Protein AF-A0A2H9RRS8-F1 (afdb_monomer)

Structure (mmCIF, N/CA/C/O backbone):
data_AF-A0A2H9RRS8-F1
#
_entry.id   AF-A0A2H9RRS8-F1
#
loop_
_atom_site.group_PDB
_atom_site.id
_atom_site.type_symbol
_atom_site.label_atom_id
_atom_site.label_alt_id
_atom_site.label_comp_id
_atom_site.label_asym_id
_atom_site.label_entity_id
_atom_site.label_seq_id
_atom_site.pdbx_PDB_ins_code
_atom_site.Cartn_x
_atom_site.Cartn_y
_atom_site.Cartn_z
_atom_site.occupancy
_atom_site.B_iso_or_equiv
_atom_site.auth_seq_id
_atom_site.auth_comp_id
_atom_site.auth_asym_id
_atom_site.auth_atom_id
_atom_site.pdbx_PDB_model_num
ATOM 1 N N . GLN A 1 1 ? 9.940 -10.796 1.043 1.00 51.22 1 GLN A N 1
ATOM 2 C CA . GLN A 1 1 ? 10.775 -11.613 0.126 1.00 51.22 1 GLN A CA 1
ATOM 3 C C . GLN A 1 1 ? 11.287 -10.850 -1.118 1.00 51.22 1 GLN A C 1
ATOM 5 O O . GLN A 1 1 ? 12.150 -11.371 -1.809 1.00 51.22 1 GLN A O 1
ATOM 10 N N . TYR A 1 2 ? 10.847 -9.608 -1.396 1.00 56.62 2 TYR A N 1
ATOM 11 C CA . TYR A 1 2 ? 11.243 -8.848 -2.603 1.00 56.62 2 TYR A CA 1
ATOM 12 C C . TYR A 1 2 ? 12.517 -7.985 -2.477 1.00 56.62 2 TYR A C 1
ATOM 14 O O . TYR A 1 2 ? 13.046 -7.525 -3.486 1.00 56.62 2 TYR A O 1
ATOM 22 N N . PHE A 1 3 ? 13.055 -7.797 -1.267 1.00 63.44 3 PHE A N 1
ATOM 23 C CA . PHE A 1 3 ? 14.194 -6.900 -1.008 1.00 63.44 3 PHE A CA 1
ATOM 24 C C . PHE A 1 3 ? 15.500 -7.296 -1.723 1.00 63.44 3 PHE A C 1
ATOM 26 O O . PHE A 1 3 ? 16.362 -6.449 -1.937 1.00 63.44 3 PHE A O 1
ATOM 33 N N . HIS A 1 4 ? 15.640 -8.552 -2.159 1.00 78.12 4 HIS A N 1
ATOM 34 C CA . HIS A 1 4 ? 16.841 -9.036 -2.851 1.00 78.12 4 HIS A CA 1
ATOM 35 C C . HIS A 1 4 ? 17.026 -8.463 -4.265 1.00 78.12 4 HIS A C 1
ATOM 37 O O . HIS A 1 4 ? 18.133 -8.505 -4.793 1.00 78.12 4 HIS A O 1
ATOM 43 N N . TRP A 1 5 ? 15.971 -7.916 -4.879 1.00 80.25 5 TRP A N 1
ATOM 44 C CA . TRP A 1 5 ? 16.049 -7.324 -6.220 1.00 80.25 5 TRP A CA 1
ATOM 45 C C . TRP A 1 5 ? 16.488 -5.860 -6.212 1.00 80.25 5 TRP A C 1
ATOM 47 O O . TRP A 1 5 ? 16.959 -5.368 -7.235 1.00 80.25 5 TRP A O 1
ATOM 57 N N . ILE A 1 6 ? 16.398 -5.175 -5.066 1.00 85.75 6 ILE A N 1
ATOM 58 C CA . ILE A 1 6 ? 16.747 -3.751 -4.946 1.00 85.75 6 ILE A CA 1
ATOM 59 C C . ILE A 1 6 ? 18.188 -3.478 -5.419 1.00 85.75 6 ILE A C 1
ATOM 61 O O . ILE A 1 6 ? 18.370 -2.569 -6.227 1.00 85.75 6 ILE A O 1
ATOM 65 N N . PRO A 1 7 ? 19.208 -4.277 -5.039 1.00 88.75 7 PRO A N 1
ATOM 66 C CA . PRO A 1 7 ? 20.575 -4.065 -5.522 1.00 88.75 7 PRO A CA 1
ATOM 67 C C . PRO A 1 7 ? 20.779 -4.441 -6.998 1.00 88.75 7 PRO A C 1
ATOM 69 O O . PRO A 1 7 ? 21.729 -3.982 -7.628 1.00 88.75 7 PRO A O 1
ATOM 72 N N . VAL A 1 8 ? 19.909 -5.285 -7.560 1.00 90.56 8 VAL A N 1
ATOM 73 C CA . VAL A 1 8 ? 20.033 -5.795 -8.934 1.00 90.56 8 VAL A CA 1
ATOM 74 C C . VAL A 1 8 ? 19.541 -4.767 -9.953 1.00 90.56 8 VAL A C 1
ATOM 76 O O . VAL A 1 8 ? 20.103 -4.674 -11.044 1.00 90.56 8 VAL A O 1
ATOM 79 N N . ILE A 1 9 ? 18.532 -3.962 -9.600 1.00 88.75 9 ILE A N 1
ATOM 80 C CA . ILE A 1 9 ? 17.933 -2.962 -10.498 1.00 88.75 9 ILE A CA 1
ATOM 81 C C . ILE A 1 9 ? 18.990 -1.992 -11.068 1.00 88.75 9 ILE A C 1
ATOM 83 O O . ILE A 1 9 ? 19.052 -1.872 -12.293 1.00 88.75 9 ILE A O 1
ATOM 87 N N . PRO A 1 10 ? 19.877 -1.361 -10.266 1.00 90.69 10 PRO A N 1
ATOM 88 C CA . PRO A 1 10 ? 20.925 -0.490 -10.802 1.00 90.69 10 PRO A CA 1
ATOM 89 C C . PRO A 1 10 ? 21.852 -1.190 -11.804 1.00 90.69 10 PRO A C 1
ATOM 91 O O . PRO A 1 10 ? 22.161 -0.631 -12.856 1.00 90.69 10 PRO A O 1
ATOM 94 N N . ILE A 1 11 ? 22.259 -2.430 -11.513 1.00 93.56 11 ILE A N 1
ATOM 95 C CA . ILE A 1 11 ? 23.156 -3.212 -12.377 1.00 93.56 11 ILE A CA 1
ATOM 96 C C . ILE A 1 11 ? 22.464 -3.527 -13.710 1.00 93.56 11 ILE A C 1
ATOM 98 O O . ILE A 1 11 ? 23.058 -3.357 -14.775 1.00 93.56 11 ILE A O 1
ATOM 102 N N . MET A 1 12 ? 21.190 -3.920 -13.661 1.00 92.06 12 MET A N 1
ATOM 103 C CA . MET A 1 12 ? 20.377 -4.178 -14.851 1.00 92.06 12 MET A CA 1
ATOM 104 C C . MET A 1 12 ? 20.194 -2.917 -15.704 1.00 92.06 12 MET A C 1
ATOM 106 O O . MET A 1 12 ? 20.295 -2.999 -16.926 1.00 92.06 12 MET A O 1
ATOM 110 N N . CYS A 1 13 ? 20.001 -1.745 -15.090 1.00 90.69 13 CYS A N 1
ATOM 111 C CA . CYS A 1 13 ? 19.915 -0.470 -15.810 1.00 90.69 13 CYS A CA 1
ATOM 112 C C . CYS A 1 13 ? 21.222 -0.124 -16.544 1.00 90.69 13 CYS A C 1
ATOM 114 O O . CYS A 1 13 ? 21.189 0.307 -17.702 1.00 90.69 13 CYS A O 1
ATOM 116 N N . VAL A 1 14 ? 22.380 -0.348 -15.909 1.00 93.19 14 VAL A N 1
ATOM 117 C CA . VAL A 1 14 ? 23.696 -0.141 -16.540 1.00 93.19 14 VAL A CA 1
ATOM 118 C C . VAL A 1 14 ? 23.892 -1.113 -17.704 1.00 93.19 14 VAL A C 1
ATOM 120 O O . VAL A 1 14 ? 24.250 -0.689 -18.804 1.00 93.19 14 VAL A O 1
ATOM 123 N N . ALA A 1 15 ? 23.594 -2.398 -17.502 1.00 94.62 15 ALA A N 1
ATOM 124 C CA . ALA A 1 15 ? 23.697 -3.413 -18.547 1.00 94.62 15 ALA A CA 1
ATOM 125 C C . ALA A 1 15 ? 22.777 -3.107 -19.743 1.00 94.62 15 ALA A C 1
ATOM 127 O O . ALA A 1 15 ? 23.218 -3.171 -20.891 1.00 94.62 15 ALA A O 1
ATOM 128 N N . ALA A 1 16 ? 21.529 -2.703 -19.488 1.00 91.88 16 ALA A N 1
ATOM 129 C CA . ALA A 1 16 ? 20.584 -2.292 -20.524 1.00 91.88 16 ALA A CA 1
ATOM 130 C C . ALA A 1 16 ? 21.083 -1.067 -21.308 1.00 91.88 16 ALA A C 1
ATOM 132 O O . ALA A 1 16 ? 20.953 -1.023 -22.531 1.00 91.88 16 ALA A O 1
ATOM 133 N N . SER A 1 17 ? 21.712 -0.105 -20.627 1.00 90.81 17 SER A N 1
ATOM 134 C CA . SER A 1 17 ? 22.301 1.082 -21.261 1.00 90.81 17 SER A CA 1
ATOM 135 C C . SER A 1 17 ? 23.471 0.718 -22.179 1.00 90.81 17 SER A C 1
ATOM 137 O O . SER A 1 17 ? 23.527 1.178 -23.318 1.00 90.81 17 SER A O 1
ATOM 139 N N . ILE A 1 18 ? 24.378 -0.157 -21.726 1.00 92.81 18 ILE A N 1
ATOM 140 C CA . ILE A 1 18 ? 25.481 -0.675 -22.555 1.00 92.81 18 ILE A CA 1
ATOM 141 C C . ILE A 1 18 ? 24.917 -1.405 -23.775 1.00 92.81 18 ILE A C 1
ATOM 143 O O . ILE A 1 18 ? 25.338 -1.154 -24.904 1.00 92.81 18 ILE A O 1
ATOM 147 N N . TRP A 1 19 ? 23.917 -2.262 -23.567 1.00 90.88 19 TRP A N 1
ATOM 148 C CA . TRP A 1 19 ? 23.288 -3.023 -24.640 1.00 90.88 19 TRP A CA 1
ATOM 149 C C . TRP A 1 19 ? 22.652 -2.108 -25.693 1.00 90.88 19 TRP A C 1
ATOM 151 O O . TRP A 1 19 ? 22.907 -2.278 -26.886 1.00 90.88 19 TRP A O 1
ATOM 161 N N . LEU A 1 20 ? 21.921 -1.075 -25.263 1.00 89.12 20 LEU A N 1
ATOM 162 C CA . LEU A 1 20 ? 21.348 -0.063 -26.154 1.00 89.12 20 LEU A CA 1
ATOM 163 C C . LEU A 1 20 ? 22.412 0.639 -27.009 1.00 89.12 20 LEU A C 1
ATOM 165 O O . LEU A 1 20 ? 22.159 0.899 -28.183 1.00 89.12 20 LEU A O 1
ATOM 169 N N . LEU A 1 21 ? 23.600 0.903 -26.461 1.00 87.12 21 LEU A N 1
ATOM 170 C CA . LEU A 1 21 ? 24.705 1.552 -27.178 1.00 87.12 21 LEU A CA 1
ATOM 171 C C . LEU A 1 21 ? 25.496 0.595 -28.090 1.00 87.12 21 LEU A C 1
ATOM 173 O O . LEU A 1 21 ? 26.120 1.033 -29.062 1.00 87.12 21 LEU A O 1
ATOM 177 N N . GLU A 1 22 ? 25.505 -0.705 -27.791 1.00 87.50 22 GLU A N 1
ATOM 178 C CA . GLU A 1 22 ? 26.306 -1.696 -28.518 1.00 87.50 22 GLU A CA 1
ATOM 179 C C . GLU A 1 22 ? 25.559 -2.430 -29.637 1.00 87.50 22 GLU A C 1
ATOM 181 O O . GLU A 1 22 ? 26.163 -2.699 -30.681 1.00 87.50 22 GLU A O 1
ATOM 186 N N . ILE A 1 23 ? 24.264 -2.729 -29.480 1.00 85.44 23 ILE A N 1
ATOM 187 C CA . ILE A 1 23 ? 23.446 -3.382 -30.524 1.00 85.44 23 ILE A CA 1
ATOM 188 C C . ILE A 1 23 ? 23.542 -2.688 -31.892 1.00 85.44 23 ILE A C 1
ATOM 190 O O . ILE A 1 23 ? 23.739 -3.389 -32.891 1.00 85.44 23 ILE A O 1
ATOM 194 N N . PRO A 1 24 ? 23.436 -1.346 -31.993 1.00 83.00 24 PRO A N 1
ATOM 195 C CA . PRO A 1 24 ? 23.427 -0.662 -33.283 1.00 83.00 24 PRO A CA 1
ATOM 196 C C . PRO A 1 24 ? 24.708 -0.897 -34.081 1.00 83.00 24 PRO A C 1
ATOM 198 O O . PRO A 1 24 ? 24.684 -0.913 -35.306 1.00 83.00 24 PRO A O 1
ATOM 201 N N . LYS A 1 25 ? 25.833 -1.136 -33.393 1.00 81.94 25 LYS A N 1
ATOM 202 C CA . LYS A 1 25 ? 27.129 -1.414 -34.025 1.00 81.94 25 LYS A CA 1
ATOM 203 C C . LYS A 1 25 ? 27.145 -2.785 -34.708 1.00 81.94 25 LYS A C 1
ATOM 205 O O . LYS A 1 25 ? 27.819 -2.947 -35.723 1.00 81.94 25 LYS A O 1
ATOM 210 N N . LYS A 1 26 ? 26.387 -3.752 -34.178 1.00 82.88 26 LYS A N 1
ATOM 211 C CA . LYS A 1 26 ? 26.351 -5.149 -34.645 1.00 82.88 26 LYS A CA 1
ATOM 212 C C . LYS A 1 26 ? 25.288 -5.412 -35.719 1.00 82.88 26 LYS A C 1
ATOM 214 O O . LYS A 1 26 ? 25.396 -6.400 -36.439 1.00 82.88 26 LYS A O 1
ATOM 219 N N . VAL A 1 27 ? 24.285 -4.543 -35.862 1.00 83.44 27 VAL A N 1
ATOM 220 C CA . VAL A 1 27 ? 23.155 -4.739 -36.786 1.00 83.44 27 VAL A CA 1
ATOM 221 C C . VAL A 1 27 ? 23.150 -3.652 -37.861 1.00 83.44 27 VAL A C 1
ATOM 223 O O . VAL A 1 27 ? 22.828 -2.505 -37.570 1.00 83.44 27 VAL A O 1
ATOM 226 N N . LYS A 1 28 ? 23.441 -4.014 -39.123 1.00 77.88 28 LYS A N 1
ATOM 227 C CA . LYS A 1 28 ? 23.547 -3.073 -40.266 1.00 77.88 28 LYS A CA 1
ATOM 228 C C . LYS A 1 28 ? 22.363 -2.102 -40.397 1.00 77.88 28 LYS A C 1
ATOM 230 O O . LYS A 1 28 ? 22.572 -0.935 -40.696 1.00 77.88 28 LYS A O 1
ATOM 235 N N . TYR A 1 29 ? 21.137 -2.560 -40.139 1.00 73.00 29 TYR A N 1
ATOM 236 C CA . TYR A 1 29 ? 19.929 -1.724 -40.203 1.00 73.00 29 TYR A CA 1
ATOM 237 C C . TYR A 1 29 ? 19.873 -0.641 -39.106 1.00 73.00 29 TYR A C 1
ATOM 239 O O . TYR A 1 29 ? 19.348 0.446 -39.325 1.00 73.00 29 TYR A O 1
ATOM 247 N N . LEU A 1 30 ? 20.456 -0.911 -37.936 1.00 76.00 30 LEU A N 1
ATOM 248 C CA . LEU A 1 30 ? 20.466 -0.005 -36.783 1.00 76.00 30 LEU A CA 1
ATOM 249 C C . LEU A 1 30 ? 21.696 0.917 -36.756 1.00 76.00 30 LEU A C 1
ATOM 251 O O . LEU A 1 30 ? 21.774 1.794 -35.903 1.00 76.00 30 LEU A O 1
ATOM 255 N N . GLN A 1 31 ? 22.631 0.773 -37.704 1.00 77.62 31 GLN A N 1
ATOM 256 C CA . GLN A 1 31 ? 23.825 1.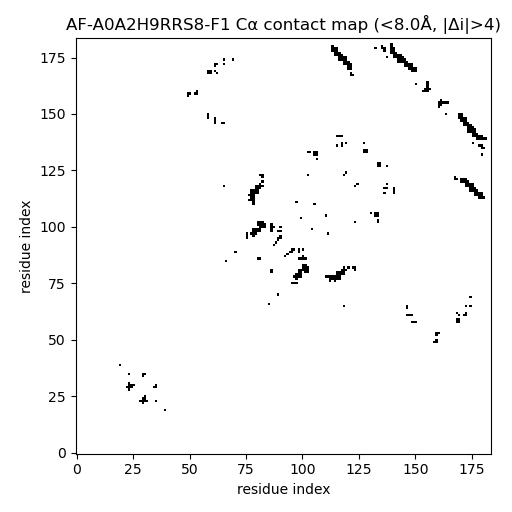626 -37.805 1.00 77.62 31 GLN A CA 1
ATOM 257 C C . GLN A 1 31 ? 23.502 3.078 -38.197 1.00 77.62 31 GLN A C 1
ATOM 259 O O . GLN A 1 31 ? 24.336 3.968 -38.011 1.00 77.62 31 GLN A O 1
ATOM 264 N N . SER A 1 32 ? 22.301 3.345 -38.725 1.00 86.50 32 SER A N 1
ATOM 265 C CA . SER A 1 32 ? 21.854 4.712 -38.995 1.00 86.50 32 SER A CA 1
ATOM 266 C C . SER A 1 32 ? 21.687 5.492 -37.689 1.00 86.50 32 SER A C 1
ATOM 268 O O . SER A 1 32 ? 20.863 5.145 -36.841 1.00 86.50 32 SER A O 1
ATOM 270 N N . LYS A 1 33 ? 22.431 6.600 -37.551 1.00 83.00 33 LYS A N 1
ATOM 271 C CA . LYS A 1 33 ? 22.385 7.472 -36.364 1.00 83.00 33 LYS A CA 1
ATOM 272 C C . LYS A 1 33 ? 20.971 7.974 -36.062 1.00 83.00 33 LYS A C 1
ATOM 274 O O . LYS A 1 33 ? 20.579 8.017 -34.902 1.00 83.00 33 LYS A O 1
ATOM 279 N N . ALA A 1 34 ? 20.195 8.305 -37.096 1.00 87.19 34 ALA A N 1
ATOM 280 C CA . ALA A 1 34 ? 18.824 8.788 -36.938 1.00 87.19 34 ALA A CA 1
ATOM 281 C C . ALA A 1 34 ? 17.897 7.716 -36.343 1.00 87.19 34 ALA A C 1
ATOM 283 O O . ALA A 1 34 ? 17.128 8.006 -35.431 1.00 87.19 34 ALA A O 1
ATOM 284 N N . ILE A 1 35 ? 18.016 6.466 -36.810 1.00 85.94 35 ILE A N 1
ATOM 285 C CA . ILE A 1 35 ? 17.228 5.337 -36.294 1.00 85.94 35 ILE A CA 1
ATOM 286 C C . ILE A 1 35 ? 17.608 5.060 -34.838 1.00 85.94 35 ILE A C 1
ATOM 288 O O . ILE A 1 35 ? 16.733 4.906 -33.989 1.00 85.94 35 ILE A O 1
ATOM 292 N N . HIS A 1 36 ? 18.907 5.049 -34.531 1.00 85.44 36 HIS A N 1
ATOM 293 C CA . HIS A 1 36 ? 19.386 4.797 -33.177 1.00 85.44 36 HIS A CA 1
ATOM 294 C C . HIS A 1 36 ? 18.910 5.859 -32.170 1.00 85.44 36 HIS A C 1
ATOM 296 O O . HIS A 1 36 ? 18.373 5.503 -31.120 1.00 85.44 36 HIS A O 1
ATOM 302 N N . TYR A 1 37 ? 19.029 7.150 -32.503 1.00 87.62 37 TYR A N 1
ATOM 303 C CA . TYR A 1 37 ? 18.500 8.222 -31.653 1.00 87.62 37 TYR A CA 1
ATOM 304 C C . TYR A 1 37 ? 16.975 8.173 -31.531 1.00 87.62 37 TYR A C 1
ATOM 306 O O . TYR A 1 37 ? 16.451 8.422 -30.447 1.00 87.62 37 TYR A O 1
ATOM 314 N N . GLY A 1 38 ? 16.267 7.790 -32.599 1.00 91.19 38 GLY A N 1
ATOM 315 C CA . GLY A 1 38 ? 14.820 7.581 -32.563 1.00 91.19 38 GLY A CA 1
ATOM 316 C C . GLY A 1 38 ? 14.402 6.500 -31.563 1.00 91.19 38 GLY A C 1
ATOM 317 O O . GLY A 1 38 ? 13.483 6.719 -30.777 1.00 91.19 38 GLY A O 1
ATOM 318 N N . ILE A 1 39 ? 15.112 5.366 -31.531 1.00 89.44 39 ILE A N 1
ATOM 319 C CA . ILE A 1 39 ? 14.851 4.276 -30.575 1.00 89.44 39 ILE A CA 1
ATOM 320 C C . ILE A 1 39 ? 15.081 4.745 -29.135 1.00 89.44 39 ILE A C 1
ATOM 322 O O . ILE A 1 39 ? 14.222 4.528 -28.282 1.00 89.44 39 ILE A O 1
ATOM 326 N N . ILE A 1 40 ? 16.206 5.416 -28.862 1.00 90.44 40 ILE A N 1
ATOM 327 C CA . ILE A 1 40 ? 16.500 5.943 -27.518 1.00 90.44 40 ILE A CA 1
ATOM 328 C C . ILE A 1 40 ? 15.416 6.937 -27.086 1.00 90.44 40 ILE A C 1
ATOM 330 O O . ILE A 1 40 ? 14.894 6.832 -25.978 1.00 90.44 40 ILE A O 1
ATOM 334 N N . GLY A 1 41 ? 15.047 7.873 -27.966 1.00 94.00 41 GLY A N 1
ATOM 335 C CA . GLY A 1 41 ? 14.004 8.857 -27.688 1.00 94.00 41 GLY A CA 1
ATOM 336 C C . GLY A 1 41 ? 12.655 8.207 -27.387 1.00 94.00 41 GLY A C 1
ATOM 337 O O . GLY A 1 41 ? 12.008 8.572 -26.409 1.00 94.00 41 GLY A O 1
ATOM 338 N N . MET A 1 42 ? 12.259 7.199 -28.168 1.00 94.00 42 MET A N 1
ATOM 339 C CA . MET A 1 42 ? 11.015 6.457 -27.948 1.00 94.00 42 MET A CA 1
ATOM 340 C C . MET A 1 42 ? 11.003 5.755 -26.587 1.00 94.00 42 MET A C 1
ATOM 342 O O . MET A 1 42 ? 10.012 5.859 -25.868 1.00 94.00 42 MET A O 1
ATOM 346 N N . ILE A 1 43 ? 12.098 5.084 -26.213 1.00 93.19 43 ILE A N 1
ATOM 347 C CA . ILE A 1 43 ? 12.217 4.405 -24.914 1.00 93.19 43 ILE A CA 1
ATOM 348 C C . ILE A 1 43 ? 12.118 5.414 -23.767 1.00 93.19 43 ILE A C 1
ATOM 350 O O . ILE A 1 43 ? 11.400 5.164 -22.800 1.00 93.19 43 ILE A O 1
ATOM 354 N N . LEU A 1 44 ? 12.802 6.557 -23.878 1.00 93.19 44 LEU A N 1
ATOM 355 C CA . LEU A 1 44 ? 12.775 7.600 -22.853 1.00 93.19 44 LEU A CA 1
ATOM 356 C C . LEU A 1 44 ? 11.382 8.205 -22.692 1.00 93.19 44 LEU A C 1
ATOM 358 O O . LEU A 1 44 ? 10.890 8.280 -21.571 1.00 93.19 44 LEU A O 1
ATOM 362 N N . VAL A 1 45 ? 10.735 8.599 -23.791 1.00 95.88 45 VAL A N 1
ATOM 363 C CA . VAL A 1 45 ? 9.384 9.179 -23.751 1.00 95.88 45 VAL A CA 1
ATOM 364 C C . VAL A 1 45 ? 8.392 8.165 -23.193 1.00 95.88 45 VAL A C 1
ATOM 366 O O . VAL A 1 45 ? 7.663 8.480 -22.259 1.00 95.88 45 VAL A O 1
ATOM 369 N N . PHE A 1 46 ? 8.407 6.930 -23.697 1.00 94.62 46 PHE A N 1
ATOM 370 C CA . PHE A 1 46 ? 7.512 5.877 -23.227 1.00 94.62 46 PHE A CA 1
ATOM 371 C C . PHE A 1 46 ? 7.718 5.562 -21.741 1.00 94.62 46 PHE A C 1
ATOM 373 O O . PHE A 1 46 ? 6.750 5.539 -20.979 1.00 94.62 46 PHE A O 1
ATOM 380 N N . GLY A 1 47 ? 8.966 5.357 -21.310 1.00 91.88 47 GLY A N 1
ATOM 381 C CA . GLY A 1 47 ? 9.285 5.061 -19.915 1.00 91.88 47 GLY A CA 1
ATOM 382 C C . GLY A 1 47 ? 8.926 6.217 -18.984 1.00 91.88 47 GLY A C 1
ATOM 383 O O . GLY A 1 47 ? 8.324 5.995 -17.931 1.00 91.88 47 GLY A O 1
ATOM 384 N N 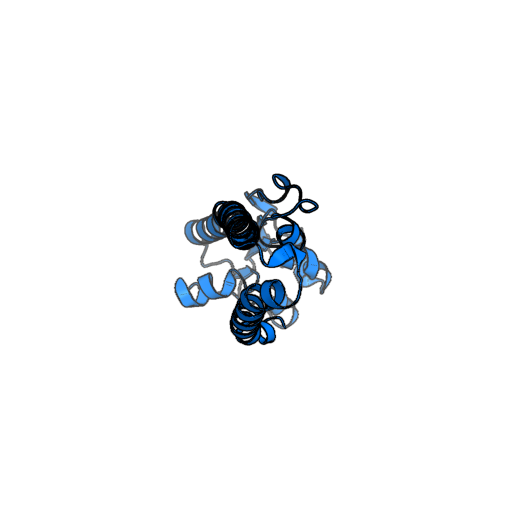. PHE A 1 48 ? 9.227 7.452 -19.392 1.00 94.38 48 PHE A N 1
ATOM 385 C CA . PHE A 1 48 ? 8.913 8.648 -18.619 1.00 94.38 48 PHE A CA 1
ATOM 386 C C . PHE A 1 48 ? 7.403 8.850 -18.486 1.00 94.38 48 PHE A C 1
ATOM 388 O O . PHE A 1 48 ? 6.909 8.933 -17.366 1.00 94.38 48 PHE A O 1
ATOM 395 N N . SER A 1 49 ? 6.654 8.839 -19.594 1.00 94.44 49 SER A N 1
ATOM 396 C CA . SER A 1 49 ? 5.191 8.971 -19.571 1.00 94.44 49 SER A CA 1
ATOM 397 C C . SER A 1 49 ? 4.536 7.901 -18.703 1.00 94.44 49 SER A C 1
ATOM 399 O O . SER A 1 49 ? 3.650 8.204 -17.911 1.00 94.44 49 SER A O 1
ATOM 401 N N . SER A 1 50 ? 5.009 6.660 -18.795 1.00 92.69 50 SER A N 1
ATOM 402 C CA . SER A 1 50 ? 4.482 5.542 -18.008 1.00 92.69 50 SER A CA 1
ATOM 403 C C . SER A 1 50 ? 4.766 5.696 -16.518 1.00 92.69 50 SER A C 1
ATOM 405 O O . SER A 1 50 ? 3.892 5.446 -15.692 1.00 92.69 50 SER A O 1
ATOM 407 N N . THR A 1 51 ? 5.969 6.157 -16.172 1.00 91.56 51 THR A N 1
ATOM 408 C CA . THR A 1 51 ? 6.354 6.434 -14.783 1.00 91.56 51 THR A CA 1
ATOM 409 C C . THR A 1 51 ? 5.533 7.581 -14.206 1.00 91.56 51 THR A C 1
ATOM 411 O O . THR A 1 51 ? 5.021 7.458 -13.098 1.00 91.56 51 THR A O 1
ATOM 414 N N . VAL A 1 52 ? 5.353 8.664 -14.970 1.00 92.81 52 VAL A N 1
ATOM 415 C CA . VAL A 1 52 ? 4.516 9.803 -14.571 1.00 92.81 52 VAL A CA 1
ATOM 416 C C . VAL A 1 52 ? 3.089 9.337 -14.298 1.00 92.81 52 VAL A C 1
ATOM 418 O O . VAL A 1 52 ? 2.585 9.604 -13.215 1.00 92.81 52 VAL A O 1
ATOM 421 N N . LEU A 1 53 ? 2.484 8.570 -15.213 1.00 89.94 53 LEU A N 1
ATOM 422 C CA . LEU A 1 53 ? 1.129 8.038 -15.036 1.00 89.94 53 LEU A CA 1
ATOM 423 C C . LEU A 1 53 ? 0.982 7.185 -13.770 1.00 89.94 53 LEU A C 1
ATOM 425 O O . LEU A 1 53 ? -0.053 7.258 -13.120 1.00 89.94 53 LEU A O 1
ATOM 429 N N . ILE A 1 54 ? 1.984 6.369 -13.424 1.00 87.88 54 ILE A N 1
ATOM 430 C CA . ILE A 1 54 ? 1.943 5.559 -12.198 1.00 87.88 54 ILE A CA 1
ATOM 431 C C . ILE A 1 54 ? 2.061 6.449 -10.955 1.00 87.88 54 ILE A C 1
ATOM 433 O O . ILE A 1 54 ? 1.278 6.284 -10.028 1.00 87.88 54 ILE A O 1
ATOM 437 N N . ILE A 1 55 ? 3.034 7.365 -10.917 1.00 86.62 55 ILE A N 1
ATOM 438 C CA . ILE A 1 55 ? 3.353 8.143 -9.707 1.00 86.62 55 ILE A CA 1
ATOM 439 C C . ILE A 1 55 ? 2.280 9.195 -9.401 1.00 86.62 55 ILE A C 1
ATOM 441 O O . ILE A 1 55 ? 2.058 9.508 -8.236 1.00 86.62 55 ILE A O 1
ATOM 445 N N . THR A 1 56 ? 1.594 9.739 -10.411 1.00 86.94 56 THR A N 1
ATOM 446 C CA . THR A 1 56 ? 0.513 10.715 -10.186 1.00 86.94 56 THR A CA 1
ATOM 447 C C . THR A 1 56 ? -0.767 10.092 -9.635 1.00 86.94 56 THR A C 1
ATOM 449 O O . THR A 1 56 ? -1.659 10.824 -9.217 1.00 86.94 56 THR A O 1
ATOM 452 N N . ASN A 1 57 ? -0.886 8.763 -9.648 1.00 81.19 57 ASN A N 1
ATOM 453 C CA . ASN A 1 57 ? -2.044 8.076 -9.097 1.00 81.19 57 ASN A CA 1
ATOM 454 C C . ASN A 1 57 ? -1.856 7.845 -7.597 1.00 81.19 57 ASN A C 1
ATOM 456 O O . ASN A 1 57 ? -1.050 7.011 -7.184 1.00 81.19 57 ASN A O 1
ATOM 460 N N . ASP A 1 58 ? -2.640 8.554 -6.787 1.00 78.25 58 ASP A N 1
ATOM 461 C CA . ASP A 1 58 ? -2.644 8.383 -5.335 1.00 78.25 58 ASP A CA 1
ATOM 462 C C . ASP A 1 58 ? -3.498 7.176 -4.930 1.00 78.25 58 ASP A C 1
ATOM 464 O O . ASP A 1 58 ? -4.673 7.296 -4.590 1.00 78.25 58 ASP A O 1
ATOM 468 N N . VAL A 1 59 ? -2.910 5.984 -5.005 1.00 77.88 59 VAL A N 1
ATOM 469 C CA . VAL A 1 59 ? -3.537 4.736 -4.536 1.00 77.88 59 VAL A CA 1
ATOM 470 C C . VAL A 1 59 ? -3.459 4.550 -3.017 1.00 77.88 59 VAL A C 1
ATOM 472 O O . VAL A 1 59 ? -4.012 3.580 -2.516 1.00 77.88 59 VAL A O 1
ATOM 475 N N . SER A 1 60 ? -2.762 5.439 -2.301 1.00 83.50 60 SER A N 1
ATOM 476 C CA . SER A 1 60 ? -2.578 5.376 -0.843 1.00 83.50 60 SER A CA 1
ATOM 477 C C . SER A 1 60 ? -3.472 6.358 -0.086 1.00 83.50 60 SER A C 1
ATOM 479 O O . SER A 1 60 ? -3.465 6.377 1.145 1.00 83.50 60 SER A O 1
ATOM 481 N N . HIS A 1 61 ? -4.245 7.173 -0.803 1.00 87.00 61 HIS A N 1
ATOM 482 C CA . HIS A 1 61 ? -5.118 8.195 -0.241 1.00 87.00 61 HIS A CA 1
ATOM 483 C C . HIS A 1 61 ? -6.028 7.660 0.876 1.00 87.00 61 HIS A C 1
ATOM 485 O O . HIS A 1 61 ? -6.008 8.153 2.001 1.00 87.00 61 HIS A O 1
ATOM 491 N N . ASN A 1 62 ? -6.758 6.589 0.571 1.00 89.25 62 ASN A N 1
ATOM 492 C CA . ASN A 1 62 ? -7.635 5.848 1.479 1.00 89.25 62 ASN A CA 1
ATOM 493 C C . ASN A 1 62 ? -6.918 5.389 2.762 1.00 89.25 62 ASN A C 1
ATOM 495 O O . ASN A 1 62 ? -7.496 5.472 3.842 1.00 89.25 62 ASN A O 1
ATOM 499 N N . GLN A 1 63 ? -5.663 4.936 2.672 1.00 90.94 63 GLN A N 1
ATOM 500 C CA . GLN A 1 63 ? -4.881 4.515 3.835 1.00 90.94 63 GLN A CA 1
ATOM 501 C C . GLN A 1 63 ? -4.595 5.698 4.761 1.00 90.94 63 GLN A C 1
ATOM 503 O O . GLN A 1 63 ? -4.745 5.584 5.978 1.00 90.94 63 GLN A O 1
ATOM 508 N N . PHE A 1 64 ? -4.201 6.844 4.196 1.00 91.44 64 PHE A N 1
ATOM 509 C CA . PHE A 1 64 ? -3.949 8.055 4.976 1.00 91.44 64 PHE A CA 1
ATOM 510 C C . PHE A 1 64 ? -5.233 8.617 5.583 1.00 91.44 64 PHE A C 1
ATOM 512 O O . PHE A 1 64 ? -5.220 9.039 6.740 1.00 91.44 64 PHE A O 1
ATOM 519 N N . GLU A 1 65 ? -6.346 8.591 4.849 1.00 93.44 65 GLU A N 1
ATOM 520 C CA . GLU A 1 65 ? -7.647 8.995 5.378 1.00 93.44 65 GLU A CA 1
ATOM 521 C C . GLU A 1 65 ? -8.085 8.094 6.537 1.00 93.44 65 GLU A C 1
ATOM 523 O O . GLU A 1 65 ? -8.386 8.611 7.617 1.00 93.44 65 GLU A O 1
ATOM 528 N N . ALA A 1 66 ? -8.025 6.771 6.354 1.00 94.50 66 ALA A N 1
ATOM 529 C CA . ALA A 1 66 ? -8.345 5.776 7.374 1.00 94.50 66 ALA A CA 1
ATOM 530 C C . ALA A 1 66 ? -7.485 5.944 8.630 1.00 94.50 66 ALA A C 1
ATOM 532 O O . ALA A 1 66 ? -8.011 6.037 9.742 1.00 94.50 66 ALA A O 1
ATOM 533 N N . LEU A 1 67 ? -6.169 6.069 8.454 1.00 95.12 67 LEU A N 1
ATOM 534 C CA . LEU A 1 67 ? -5.235 6.329 9.544 1.00 95.12 67 LEU A CA 1
ATOM 535 C C . LEU A 1 67 ? -5.576 7.639 10.266 1.00 95.12 67 LEU A C 1
ATOM 537 O O . LEU A 1 67 ? -5.665 7.669 11.493 1.00 95.12 67 LEU A O 1
ATOM 541 N N . SER A 1 68 ? -5.817 8.720 9.519 1.00 95.69 68 SER A N 1
ATOM 542 C CA . SER A 1 68 ? -6.151 10.022 10.102 1.00 95.69 68 SER A CA 1
ATOM 543 C C . SER A 1 68 ? -7.467 9.992 10.879 1.00 95.69 68 SER A C 1
ATOM 545 O O . SER A 1 68 ? -7.592 10.667 11.901 1.00 95.69 68 SER A O 1
ATOM 547 N N . TYR A 1 69 ? -8.440 9.205 10.417 1.00 96.38 69 TYR A N 1
ATOM 548 C CA . TYR A 1 69 ? -9.720 9.029 11.084 1.00 96.38 69 TYR A CA 1
ATOM 549 C C . TYR A 1 69 ? -9.549 8.287 12.405 1.00 96.38 69 TYR A C 1
ATOM 551 O O . TYR A 1 69 ? -10.058 8.757 13.421 1.00 96.38 69 TYR A O 1
ATOM 559 N N . VAL A 1 70 ? -8.795 7.184 12.408 1.00 95.88 70 VAL A N 1
ATOM 560 C CA . VAL A 1 70 ? -8.496 6.419 13.628 1.00 95.88 70 VAL A CA 1
ATOM 561 C C . VAL A 1 70 ? -7.751 7.284 14.640 1.00 95.88 70 VAL A C 1
ATOM 563 O O . VAL A 1 70 ? -8.102 7.273 15.814 1.00 95.88 70 VAL A O 1
ATOM 566 N N . ILE A 1 71 ? -6.792 8.101 14.194 1.00 95.69 71 ILE A N 1
ATOM 567 C CA . ILE A 1 71 ? -6.061 9.012 15.083 1.00 95.69 71 ILE A CA 1
ATOM 568 C C . ILE A 1 71 ? -6.983 10.077 15.687 1.00 95.69 71 ILE A C 1
ATOM 570 O O . ILE A 1 71 ? -6.925 10.341 16.886 1.00 95.69 71 ILE A O 1
ATOM 574 N N . LYS A 1 72 ? -7.841 10.700 14.872 1.00 95.19 72 LYS A N 1
ATOM 575 C CA . LYS A 1 72 ? -8.739 11.777 15.325 1.00 95.19 72 LYS A CA 1
ATOM 576 C C . LYS A 1 72 ? -9.854 11.288 16.244 1.00 95.19 72 LYS A C 1
ATOM 578 O O . LYS A 1 72 ? -10.272 12.039 17.118 1.00 95.19 72 LYS A O 1
ATOM 583 N N . ASN A 1 73 ? -10.344 10.071 16.026 1.00 94.56 73 ASN A N 1
ATOM 584 C CA . ASN A 1 73 ? -11.451 9.483 16.782 1.00 94.56 73 ASN A CA 1
ATOM 585 C C . ASN A 1 73 ? -10.967 8.441 17.799 1.00 94.56 73 ASN A C 1
ATOM 587 O O . ASN A 1 73 ? -11.753 7.622 18.266 1.00 94.56 73 ASN A O 1
ATOM 591 N N . HIS A 1 74 ? -9.676 8.459 18.137 1.00 89.50 74 HIS A N 1
ATOM 592 C CA . HIS A 1 74 ? -9.099 7.500 19.062 1.00 89.50 74 HIS A CA 1
ATOM 593 C C . HIS A 1 74 ? -9.775 7.580 20.437 1.00 89.50 74 HIS 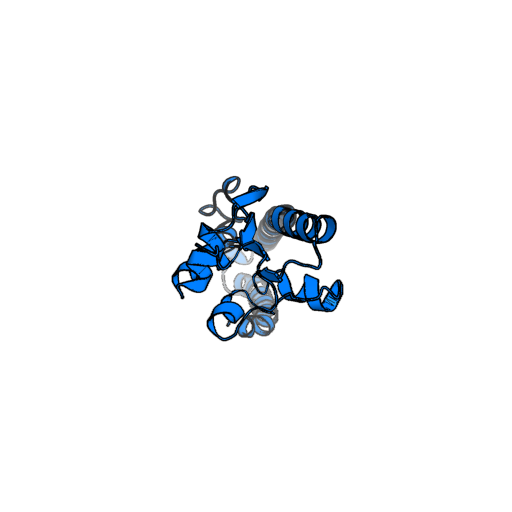A C 1
ATOM 595 O O . HIS A 1 74 ? -9.813 8.636 21.074 1.00 89.50 74 HIS A O 1
ATOM 601 N N . ASN A 1 75 ? -10.260 6.433 20.908 1.00 88.69 75 ASN A N 1
ATOM 602 C CA . ASN A 1 75 ? -10.680 6.239 22.285 1.00 88.69 75 ASN A CA 1
ATOM 603 C C . ASN A 1 75 ? -9.587 5.453 23.035 1.00 88.69 75 ASN A C 1
ATOM 605 O O . ASN A 1 75 ? -9.379 4.284 22.706 1.00 88.69 75 ASN A O 1
ATOM 609 N N . PRO A 1 76 ? -8.944 6.031 24.069 1.00 85.94 76 PRO A N 1
ATOM 610 C CA . PRO A 1 76 ? -7.911 5.355 24.864 1.00 85.94 76 PRO A CA 1
ATOM 611 C C . PRO A 1 76 ? -8.371 4.072 25.569 1.00 85.94 76 PRO A C 1
ATOM 613 O O . PRO A 1 76 ? -7.550 3.320 26.079 1.00 85.94 76 PRO A O 1
ATOM 616 N N . GLN A 1 77 ? -9.681 3.830 25.653 1.00 86.25 77 GLN A N 1
ATOM 617 C CA . GLN A 1 77 ? -10.246 2.609 26.236 1.00 86.25 77 GLN A CA 1
ATOM 618 C C . GLN A 1 77 ? -10.393 1.465 25.220 1.00 86.25 77 GLN A C 1
ATOM 620 O O . GLN A 1 77 ? -10.765 0.358 25.612 1.00 86.25 77 GLN A O 1
ATOM 625 N N . ASN A 1 78 ? -10.106 1.708 23.938 1.00 91.19 78 ASN A N 1
ATOM 626 C CA . ASN A 1 78 ? -10.238 0.725 22.869 1.00 91.19 78 ASN A CA 1
ATOM 627 C C . ASN A 1 78 ? -8.865 0.172 22.465 1.00 91.19 78 ASN A C 1
ATOM 629 O O . ASN A 1 78 ? -7.924 0.929 22.242 1.00 91.19 78 ASN A O 1
ATOM 633 N N . THR A 1 79 ? -8.777 -1.142 22.250 1.00 94.00 79 THR A N 1
ATOM 634 C CA . THR A 1 79 ? -7.608 -1.753 21.599 1.00 94.00 79 THR A CA 1
ATOM 635 C C . THR A 1 79 ? -7.737 -1.565 20.088 1.00 94.00 79 THR A C 1
ATOM 637 O O . THR A 1 79 ? -8.747 -1.971 19.503 1.00 94.00 79 THR A O 1
ATOM 640 N N . ILE A 1 80 ? -6.721 -1.001 19.430 1.00 95.25 80 ILE A N 1
ATOM 641 C CA . ILE A 1 80 ? -6.738 -0.824 17.969 1.00 95.25 80 ILE A CA 1
ATOM 642 C C . ILE A 1 80 ? -6.117 -2.049 17.300 1.00 95.25 80 ILE A C 1
ATOM 644 O O . ILE A 1 80 ? -4.917 -2.293 17.400 1.00 95.25 80 ILE A O 1
ATOM 648 N N . LEU A 1 81 ? -6.928 -2.814 16.577 1.00 94.81 81 LEU A N 1
ATOM 649 C CA . LEU A 1 81 ? -6.494 -3.962 15.792 1.00 94.81 81 LEU A CA 1
ATOM 650 C C . LEU A 1 81 ? -6.253 -3.522 14.351 1.00 94.81 81 LEU A C 1
ATOM 652 O O . LEU A 1 81 ? -7.195 -3.238 13.613 1.00 94.81 81 LEU A O 1
ATOM 656 N N . ALA A 1 82 ? -4.986 -3.478 13.952 1.00 95.06 82 ALA A N 1
ATOM 657 C CA . ALA A 1 82 ? -4.586 -3.033 12.627 1.00 95.06 82 ALA A CA 1
ATOM 658 C C . ALA A 1 82 ? -3.480 -3.912 12.040 1.00 95.06 82 ALA A C 1
ATOM 660 O O . ALA A 1 82 ? -2.771 -4.622 12.760 1.00 95.06 82 ALA A O 1
ATOM 661 N N . SER A 1 83 ? -3.339 -3.873 10.715 1.00 93.56 83 SER A N 1
ATOM 662 C CA . SER A 1 83 ? -2.226 -4.525 10.031 1.00 93.56 83 SER A CA 1
ATOM 663 C C . SER A 1 83 ? -0.904 -3.801 10.337 1.00 93.56 83 SER A C 1
ATOM 665 O O . SER A 1 83 ? -0.913 -2.620 10.716 1.00 93.56 83 SER A O 1
ATOM 667 N N . PRO A 1 84 ? 0.251 -4.459 10.122 1.00 92.19 84 PRO A N 1
ATOM 668 C CA . PRO A 1 84 ? 1.567 -3.840 10.258 1.00 92.19 84 PRO A CA 1
ATOM 669 C C . PRO A 1 84 ? 1.795 -2.623 9.364 1.00 92.19 84 PRO A C 1
ATOM 671 O O . PRO A 1 84 ? 2.819 -1.973 9.505 1.00 92.19 84 PRO A O 1
ATOM 674 N N . VAL A 1 85 ? 0.889 -2.318 8.431 1.00 90.50 85 VAL A N 1
ATOM 675 C CA . VAL A 1 85 ? 0.929 -1.097 7.619 1.00 90.50 85 VAL A CA 1
ATOM 676 C C . VAL A 1 85 ? 0.611 0.135 8.474 1.00 90.50 85 VAL A C 1
ATOM 678 O O . VAL A 1 85 ? 1.246 1.175 8.306 1.00 90.50 85 VAL A O 1
ATOM 681 N N . TYR A 1 86 ? -0.312 0.000 9.433 1.00 94.06 86 TYR A N 1
ATOM 682 C CA . TYR A 1 86 ? -0.787 1.095 10.287 1.00 94.06 86 TYR A CA 1
ATOM 683 C C . TYR A 1 86 ? -0.224 1.035 11.707 1.00 94.06 86 TYR A C 1
ATOM 685 O O . TYR A 1 86 ? 0.065 2.078 12.289 1.00 94.06 86 TYR A O 1
ATOM 693 N N . SER A 1 87 ? -0.078 -0.167 12.276 1.00 94.81 87 SER A N 1
ATOM 694 C CA . SER A 1 87 ? 0.201 -0.346 13.707 1.00 94.81 87 SER A CA 1
ATOM 695 C C . SER A 1 87 ? 1.470 0.381 14.156 1.00 94.81 87 SER A C 1
ATOM 697 O O . SER A 1 87 ? 1.414 1.113 15.137 1.00 94.81 87 SER A O 1
ATOM 699 N N . TRP A 1 88 ? 2.580 0.264 13.416 1.00 94.69 88 TRP A N 1
ATOM 700 C CA . TRP A 1 88 ? 3.834 0.960 13.739 1.00 94.69 88 TRP A CA 1
ATOM 701 C C . TRP A 1 88 ? 3.675 2.474 13.766 1.00 94.69 88 TRP A C 1
ATOM 703 O O . TRP A 1 88 ? 4.244 3.124 14.629 1.00 94.69 88 TRP A O 1
ATOM 713 N N . ILE A 1 89 ? 2.862 3.055 12.883 1.00 95.94 89 ILE A N 1
ATOM 714 C CA . ILE A 1 89 ? 2.625 4.500 12.902 1.00 95.94 89 ILE A CA 1
ATOM 715 C C . ILE A 1 89 ? 1.883 4.867 14.187 1.00 95.94 89 ILE A C 1
ATOM 717 O O . ILE A 1 89 ? 2.267 5.799 14.888 1.00 95.94 89 ILE A O 1
ATOM 721 N N . LEU A 1 90 ? 0.846 4.104 14.523 1.00 95.38 90 LEU A N 1
ATOM 722 C CA . LEU A 1 90 ? 0.031 4.349 15.707 1.00 95.38 90 LEU A CA 1
ATOM 723 C C . LEU A 1 90 ? 0.848 4.228 17.007 1.00 95.38 90 LEU A C 1
ATOM 725 O O . LEU A 1 90 ? 0.771 5.131 17.835 1.00 95.38 90 LEU A O 1
ATOM 729 N N . TYR A 1 91 ? 1.657 3.173 17.175 1.00 93.75 91 TYR A N 1
ATOM 730 C CA . TYR A 1 91 ? 2.396 2.952 18.428 1.00 93.75 91 TYR A CA 1
ATOM 731 C C . TYR A 1 91 ? 3.794 3.605 18.472 1.00 93.75 91 TYR A C 1
ATOM 733 O O . TYR A 1 91 ? 4.182 4.069 19.538 1.00 93.75 91 TYR A O 1
ATOM 741 N N . ASP A 1 92 ? 4.558 3.674 17.367 1.00 94.12 92 ASP A N 1
ATOM 742 C CA . ASP A 1 92 ? 5.914 4.270 17.360 1.00 94.12 92 ASP A CA 1
ATOM 743 C C . ASP A 1 92 ? 5.901 5.787 17.109 1.00 94.12 92 ASP A C 1
ATOM 745 O O . ASP A 1 92 ? 6.768 6.493 17.618 1.00 94.12 92 ASP A O 1
ATOM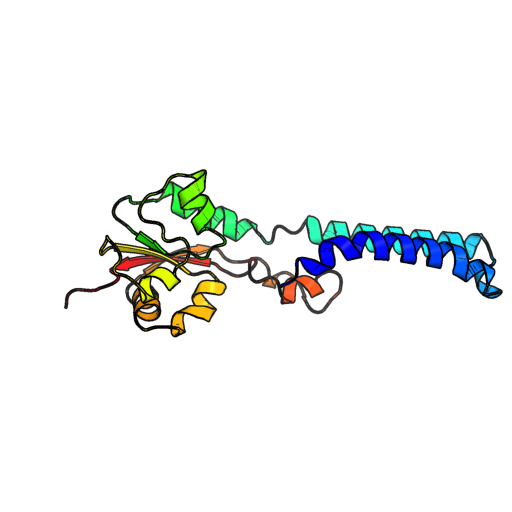 749 N N . VAL A 1 93 ? 4.970 6.300 16.292 1.00 95.44 93 VAL A N 1
ATOM 750 C CA . VAL A 1 93 ? 4.949 7.727 15.900 1.00 95.44 93 VAL A CA 1
ATOM 751 C C . VAL A 1 93 ? 3.951 8.528 16.727 1.00 95.44 93 VAL A C 1
ATOM 753 O O . VAL A 1 93 ? 4.266 9.638 17.150 1.00 95.44 93 VAL A O 1
ATOM 756 N N . PHE A 1 94 ? 2.749 7.987 16.940 1.00 94.44 94 PHE A N 1
ATOM 757 C CA . PHE A 1 94 ? 1.697 8.650 17.719 1.00 94.44 94 PHE A CA 1
ATOM 758 C C . PHE A 1 94 ? 1.644 8.207 19.185 1.00 94.44 94 PHE A C 1
ATOM 760 O O . PHE A 1 94 ? 0.802 8.719 19.919 1.00 94.44 94 PHE A O 1
ATOM 767 N N . GLU A 1 95 ? 2.530 7.295 19.603 1.00 93.69 95 GLU A N 1
ATOM 768 C CA . GLU A 1 95 ? 2.639 6.800 20.984 1.00 93.69 95 GLU A CA 1
ATOM 769 C C . GLU A 1 95 ? 1.291 6.324 21.562 1.00 93.69 95 GLU A C 1
ATOM 771 O O . GLU A 1 95 ? 1.006 6.496 22.745 1.00 93.69 95 GLU A O 1
ATOM 776 N N . MET A 1 96 ? 0.429 5.741 20.719 1.00 92.06 96 MET A N 1
ATOM 777 C CA . MET A 1 96 ? -0.864 5.221 21.158 1.00 92.06 96 MET A CA 1
ATOM 778 C C . MET A 1 96 ? -0.691 3.921 21.935 1.00 92.06 96 MET A C 1
ATOM 780 O O . MET A 1 96 ? -0.074 2.963 21.459 1.00 92.06 96 MET A O 1
ATOM 784 N N . ASP A 1 97 ? -1.303 3.879 23.112 1.00 89.81 97 ASP A N 1
ATOM 785 C CA . AS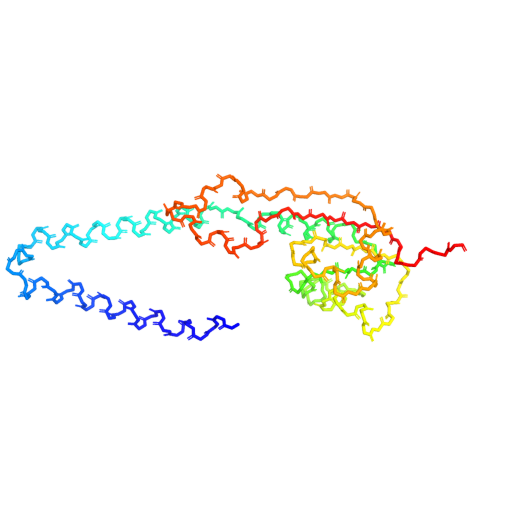P A 1 97 ? -1.393 2.675 23.922 1.00 89.81 97 ASP A CA 1
ATOM 786 C C . ASP A 1 97 ? -2.374 1.658 23.314 1.00 89.81 97 ASP A C 1
ATOM 788 O O . ASP A 1 97 ? -3.251 1.985 22.517 1.00 89.81 97 ASP A O 1
ATOM 792 N N . ASP A 1 98 ? -2.216 0.390 23.702 1.00 92.12 98 ASP A N 1
ATOM 793 C CA . ASP A 1 98 ? -3.121 -0.710 23.336 1.00 92.12 98 ASP A CA 1
ATOM 794 C C . ASP A 1 98 ? -3.314 -0.908 21.821 1.00 92.12 98 ASP A C 1
ATOM 796 O O . ASP A 1 98 ? -4.365 -1.329 21.335 1.00 92.12 98 ASP A O 1
ATOM 800 N N . VAL A 1 99 ? -2.227 -0.701 21.073 1.00 93.75 99 VAL A N 1
ATOM 801 C CA . VAL A 1 99 ? -2.104 -1.064 19.658 1.00 93.75 99 VAL A CA 1
ATOM 802 C C . VAL A 1 99 ? -1.128 -2.237 19.513 1.00 93.75 99 VAL A C 1
ATOM 804 O O . VAL A 1 99 ? 0.091 -2.052 19.577 1.00 93.75 99 VAL A O 1
ATOM 807 N N . PRO A 1 100 ? -1.609 -3.479 19.326 1.00 92.31 100 PRO A N 1
ATOM 808 C CA . PRO A 1 100 ? -0.739 -4.601 19.009 1.00 92.31 100 PRO A CA 1
ATOM 809 C C . PRO A 1 100 ? 0.002 -4.356 17.689 1.00 92.31 100 PRO A C 1
ATOM 811 O O . PRO A 1 100 ? -0.534 -3.750 16.764 1.00 92.31 100 PRO A O 1
ATOM 814 N N . LYS A 1 101 ? 1.224 -4.891 17.554 1.00 92.12 101 LYS A N 1
ATOM 815 C CA . LYS A 1 101 ? 2.016 -4.725 16.316 1.00 92.12 101 LYS A CA 1
ATOM 816 C C . LYS A 1 101 ? 1.337 -5.337 15.089 1.00 92.12 101 LYS A C 1
ATOM 818 O O . LYS A 1 101 ? 1.670 -4.977 13.966 1.00 92.12 101 LYS A O 1
ATOM 823 N N . ASP A 1 102 ? 0.428 -6.278 15.308 1.00 92.12 102 ASP A N 1
ATOM 824 C CA . ASP A 1 102 ? -0.344 -6.948 14.272 1.00 92.12 102 ASP A CA 1
ATOM 825 C C . ASP A 1 102 ? -1.678 -7.426 14.865 1.00 92.12 102 ASP A C 1
ATOM 827 O O . ASP A 1 102 ? -1.708 -7.917 16.001 1.00 92.12 102 ASP A O 1
ATOM 831 N N . TYR A 1 103 ? -2.772 -7.325 14.105 1.00 91.31 103 TYR A N 1
ATOM 832 C CA . TYR A 1 103 ? -4.096 -7.802 14.521 1.00 91.31 103 TYR A CA 1
ATOM 833 C C . TYR A 1 103 ? -4.090 -9.275 14.962 1.00 91.31 103 TYR A C 1
ATOM 835 O O . TYR A 1 103 ? -4.853 -9.657 15.848 1.00 91.31 103 TYR A O 1
ATOM 843 N N . ALA A 1 104 ? -3.210 -10.118 14.415 1.00 91.44 104 ALA A N 1
ATOM 844 C CA . ALA A 1 104 ? -3.117 -11.533 14.753 1.00 91.44 104 ALA A CA 1
ATOM 845 C C . ALA A 1 104 ? -2.588 -11.774 16.172 1.00 91.44 104 ALA A C 1
ATOM 847 O O . ALA A 1 104 ? -2.714 -12.892 16.676 1.00 91.44 104 ALA A O 1
ATOM 848 N N . MET A 1 105 ? -2.041 -10.761 16.856 1.00 90.75 105 MET A N 1
ATOM 849 C CA . MET A 1 105 ? -1.614 -10.889 18.254 1.00 90.75 105 MET A CA 1
ATOM 850 C C . MET A 1 105 ? -2.758 -11.309 19.184 1.00 90.75 105 MET A C 1
ATOM 852 O O . MET A 1 105 ? -2.512 -12.029 20.154 1.00 90.75 105 MET A O 1
ATOM 856 N N . ILE A 1 106 ? -4.012 -10.978 18.852 1.00 90.06 106 ILE A N 1
ATOM 857 C CA . ILE A 1 106 ? -5.179 -11.405 19.640 1.00 90.06 106 ILE A CA 1
ATOM 858 C C . ILE A 1 106 ? -5.339 -12.932 19.682 1.00 90.06 106 ILE A C 1
ATOM 860 O O . ILE A 1 106 ? -5.953 -13.468 20.605 1.00 90.06 106 ILE A O 1
ATOM 864 N N . LEU A 1 107 ? -4.781 -13.654 18.702 1.00 88.88 107 LEU A N 1
ATOM 865 C CA . LEU A 1 107 ? -4.810 -15.117 18.660 1.00 88.88 107 LEU A CA 1
ATOM 866 C C . LEU A 1 107 ? -3.912 -15.748 19.732 1.00 88.88 107 LEU A C 1
ATOM 868 O O . LEU A 1 107 ? -4.173 -16.873 20.150 1.00 88.88 107 LEU A O 1
ATOM 872 N N . PHE A 1 108 ? -2.876 -15.037 20.180 1.00 87.69 108 PHE A N 1
ATOM 873 C CA . PHE A 1 108 ? -1.815 -15.585 21.031 1.00 87.69 108 PHE A CA 1
ATOM 874 C C . PHE A 1 108 ? -1.845 -15.070 22.473 1.00 87.69 108 PHE A C 1
ATOM 876 O O . PHE A 1 108 ? -1.176 -15.640 23.332 1.00 87.69 108 PHE A O 1
ATOM 883 N N . GLY A 1 109 ? -2.624 -14.027 22.762 1.00 80.19 109 GLY A N 1
ATOM 884 C CA . GLY A 1 109 ? -2.736 -13.460 24.103 1.00 80.19 109 GLY A CA 1
ATOM 885 C C . GLY A 1 109 ? -4.090 -12.796 24.364 1.00 80.19 109 GLY A C 1
ATOM 886 O O . GLY A 1 109 ? -4.887 -12.614 23.438 1.00 80.19 109 GLY A O 1
ATOM 887 N N . PRO A 1 110 ? -4.398 -12.483 25.632 1.00 78.19 110 PRO A N 1
ATOM 888 C CA . PRO A 1 110 ? -5.537 -11.640 25.972 1.00 78.19 110 PRO A CA 1
ATOM 889 C C . PRO A 1 110 ? -5.268 -10.187 25.551 1.00 78.19 110 PRO A C 1
ATOM 891 O O . PRO A 1 110 ? -4.142 -9.703 25.676 1.00 78.19 110 PRO A O 1
ATOM 894 N N . ILE A 1 111 ? -6.303 -9.493 25.070 1.00 81.81 111 ILE A N 1
ATOM 895 C CA . ILE A 1 111 ? -6.272 -8.033 24.914 1.00 81.81 111 ILE A CA 1
ATOM 896 C C . ILE A 1 111 ? -6.659 -7.369 26.238 1.00 81.81 111 ILE A C 1
ATOM 898 O O . ILE A 1 111 ? -7.373 -7.966 27.044 1.00 81.81 111 ILE A O 1
ATOM 902 N N . LYS A 1 112 ? -6.148 -6.160 26.496 1.00 78.56 112 LYS A N 1
ATOM 903 C CA . LYS A 1 112 ? -6.376 -5.468 27.775 1.00 78.56 112 LYS A CA 1
ATOM 904 C C . LYS A 1 112 ? -7.799 -4.928 27.912 1.00 78.56 112 LYS A C 1
ATOM 906 O O . LYS A 1 112 ? -8.302 -4.828 29.028 1.00 78.56 112 LYS A O 1
ATOM 911 N N . THR A 1 113 ? -8.430 -4.578 26.795 1.00 81.94 113 THR A N 1
ATOM 912 C CA . THR A 1 113 ? -9.725 -3.894 26.760 1.00 81.94 113 THR A CA 1
ATOM 913 C C . THR A 1 113 ? -10.814 -4.802 26.191 1.00 81.94 113 THR A C 1
ATOM 915 O O . THR A 1 113 ? -10.529 -5.755 25.467 1.00 81.94 113 THR A O 1
ATOM 918 N N . LYS A 1 114 ? -12.080 -4.515 26.520 1.00 85.94 114 LYS A N 1
ATOM 919 C CA . 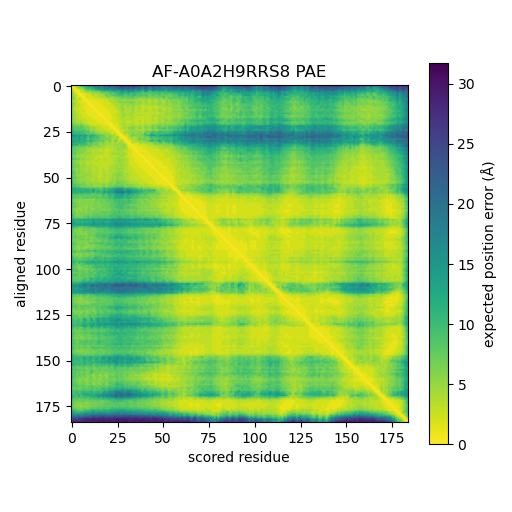LYS A 1 114 ? -13.236 -5.195 25.909 1.00 85.94 114 LYS A CA 1
ATOM 920 C C . LYS A 1 114 ? -13.604 -4.587 24.558 1.00 85.94 114 LYS A C 1
ATOM 922 O O . LYS A 1 114 ? -13.976 -5.319 23.641 1.00 85.94 114 LYS A O 1
ATOM 927 N N . ASP A 1 115 ? -13.491 -3.266 24.452 1.00 92.50 115 ASP A N 1
ATOM 928 C CA . ASP A 1 115 ? -13.786 -2.519 23.237 1.00 92.50 115 ASP A CA 1
ATOM 929 C C . ASP A 1 115 ? -12.584 -2.555 22.285 1.00 92.50 115 ASP A C 1
ATOM 931 O O . ASP A 1 115 ? -11.423 -2.456 22.703 1.00 92.50 115 ASP A O 1
ATOM 935 N N . VAL A 1 116 ? -12.872 -2.726 20.998 1.00 94.56 116 VAL A N 1
ATOM 936 C CA . VAL A 1 116 ? -11.890 -2.830 19.922 1.00 94.56 116 VAL A CA 1
ATOM 937 C C . VAL A 1 116 ? -12.274 -1.927 18.758 1.00 94.56 116 VAL A C 1
ATOM 939 O O . VAL A 1 116 ? -13.440 -1.864 18.359 1.00 94.56 116 VAL A O 1
ATOM 942 N N . THR A 1 117 ? -11.267 -1.279 18.182 1.00 96.19 117 THR A N 1
ATOM 943 C CA . THR A 1 117 ? -11.361 -0.589 16.894 1.00 96.19 117 THR A CA 1
ATOM 944 C C . THR A 1 117 ? -10.574 -1.412 15.879 1.00 96.19 117 THR A C 1
ATOM 946 O O . THR A 1 117 ? -9.371 -1.604 16.032 1.00 96.19 117 THR A O 1
ATOM 949 N N . VAL A 1 118 ? -11.239 -1.946 14.860 1.00 95.75 118 VAL A N 1
ATOM 950 C CA . VAL A 1 118 ? -10.637 -2.797 13.829 1.00 95.75 118 VAL A CA 1
ATOM 951 C C . VAL A 1 118 ? -10.469 -1.987 12.551 1.00 95.75 118 VAL A C 1
ATOM 953 O O . VAL A 1 118 ? -11.449 -1.485 12.001 1.00 95.75 118 VAL A O 1
ATOM 956 N N . ILE A 1 119 ? -9.235 -1.904 12.058 1.00 96.31 119 ILE A N 1
ATOM 957 C CA . ILE A 1 119 ? -8.941 -1.441 10.700 1.00 96.31 119 ILE A CA 1
ATOM 958 C C . ILE A 1 119 ? -9.039 -2.663 9.783 1.00 96.31 119 ILE A C 1
ATOM 960 O O . ILE A 1 119 ? -8.072 -3.408 9.622 1.00 96.31 119 ILE A O 1
ATOM 964 N N . ALA A 1 120 ? -10.227 -2.906 9.225 1.00 95.25 120 ALA A N 1
ATOM 965 C CA . ALA A 1 120 ? -10.478 -4.029 8.328 1.00 95.25 120 ALA A CA 1
ATOM 966 C C . ALA A 1 120 ? -10.038 -3.671 6.899 1.00 95.25 120 ALA A C 1
ATOM 968 O O . ALA A 1 120 ? -10.849 -3.345 6.030 1.00 95.25 120 ALA A O 1
ATOM 969 N N . ASP A 1 121 ? -8.723 -3.702 6.685 1.00 92.94 121 ASP A N 1
ATOM 970 C CA . ASP A 1 121 ? -8.089 -3.588 5.372 1.00 92.94 121 ASP A CA 1
ATOM 971 C C . ASP A 1 121 ? -8.079 -4.938 4.624 1.00 92.94 121 ASP A C 1
ATOM 973 O O . ASP A 1 121 ? -8.509 -5.976 5.137 1.00 92.94 121 ASP A O 1
ATOM 977 N N . THR A 1 122 ? -7.568 -4.951 3.391 1.00 90.31 122 THR A N 1
ATOM 978 C CA . THR A 1 122 ? -7.461 -6.178 2.581 1.00 90.31 122 THR A CA 1
ATOM 979 C C . THR A 1 122 ? -6.708 -7.296 3.303 1.00 90.31 122 THR A C 1
ATOM 981 O O . THR A 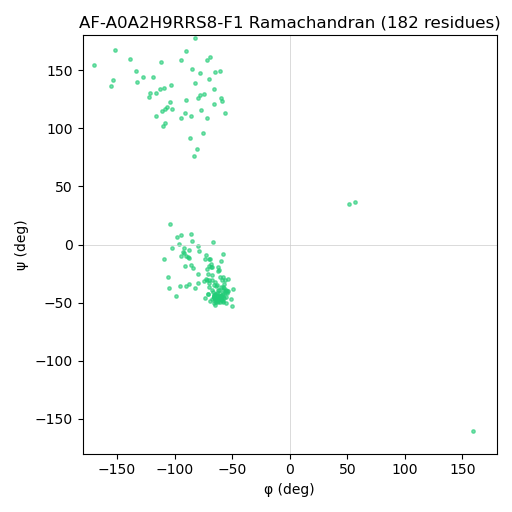1 122 ? -7.107 -8.457 3.209 1.00 90.31 122 THR A O 1
ATOM 984 N N . HIS A 1 123 ? -5.637 -6.963 4.028 1.00 90.44 123 HIS A N 1
ATOM 985 C CA . HIS A 1 123 ? -4.825 -7.941 4.750 1.00 90.44 123 HIS A CA 1
ATOM 986 C C . HIS A 1 123 ? -5.634 -8.596 5.869 1.00 90.44 123 HIS A C 1
ATOM 988 O O . HIS A 1 123 ? -5.717 -9.825 5.927 1.00 90.44 123 HIS A O 1
ATOM 994 N N . PHE A 1 124 ? -6.321 -7.791 6.682 1.00 92.94 124 PHE A N 1
ATOM 995 C CA . PHE A 1 124 ? -7.234 -8.285 7.702 1.00 92.94 124 PHE A CA 1
ATOM 996 C C . PHE A 1 124 ? -8.332 -9.158 7.086 1.00 92.94 124 PHE A C 1
ATOM 998 O O . PHE A 1 124 ? -8.594 -10.251 7.580 1.00 92.94 124 PHE A O 1
ATOM 1005 N N . MET A 1 125 ? -8.950 -8.730 5.980 1.00 91.94 125 MET A N 1
ATOM 1006 C CA . MET A 1 125 ? -10.035 -9.483 5.338 1.00 91.94 125 MET A CA 1
ATOM 1007 C C . MET A 1 125 ? -9.585 -10.839 4.780 1.00 91.94 125 MET A C 1
ATOM 1009 O O . MET A 1 125 ? -10.373 -11.790 4.797 1.00 91.94 125 MET A O 1
ATOM 1013 N N . ILE A 1 126 ? -8.338 -10.947 4.313 1.00 90.06 126 ILE A N 1
ATOM 1014 C CA . ILE A 1 126 ? -7.727 -12.215 3.888 1.00 90.06 126 ILE A CA 1
ATOM 1015 C C . ILE A 1 126 ? -7.452 -13.112 5.104 1.00 90.06 126 ILE A C 1
ATOM 1017 O O . ILE A 1 126 ? -7.749 -14.309 5.071 1.00 90.06 126 ILE A O 1
ATOM 1021 N N . ASP A 1 127 ? -6.940 -12.534 6.189 1.00 89.31 127 ASP A N 1
ATOM 1022 C CA . ASP A 1 127 ? -6.474 -13.276 7.362 1.00 89.31 127 ASP A CA 1
ATOM 1023 C C . ASP A 1 127 ? -7.539 -13.510 8.441 1.00 89.31 127 ASP A C 1
ATOM 1025 O O . ASP A 1 127 ? -7.305 -14.299 9.358 1.00 89.31 127 ASP A O 1
ATOM 1029 N N . GLN A 1 128 ? -8.718 -12.887 8.363 1.00 89.12 128 GLN A N 1
ATOM 1030 C CA . GLN A 1 128 ? -9.734 -12.945 9.425 1.00 89.12 128 GLN A CA 1
ATOM 1031 C C . GLN A 1 128 ? -10.148 -14.381 9.782 1.00 89.12 128 GLN A C 1
ATOM 1033 O O . GLN A 1 128 ? -10.443 -14.684 10.935 1.00 89.12 128 GLN A O 1
ATOM 1038 N N . ASN A 1 129 ? -10.104 -15.296 8.809 1.00 89.88 129 ASN A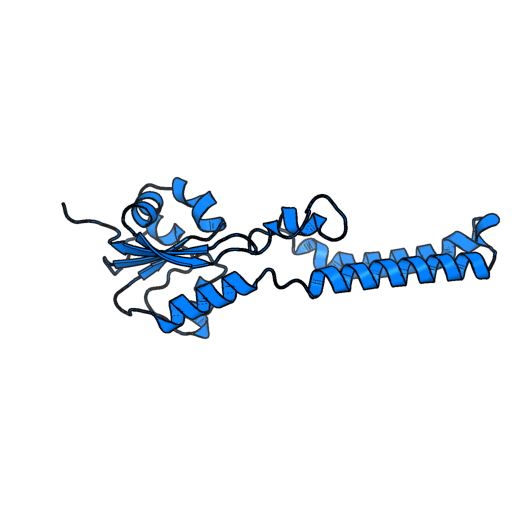 N 1
ATOM 1039 C CA . ASN A 1 129 ? -10.473 -16.701 8.986 1.00 89.88 129 ASN A CA 1
ATOM 1040 C C . ASN A 1 129 ? -9.369 -17.549 9.637 1.00 89.88 129 ASN A C 1
ATOM 1042 O O . ASN A 1 129 ? -9.562 -18.742 9.872 1.00 89.88 129 ASN A O 1
ATOM 1046 N N . ARG A 1 130 ? -8.212 -16.958 9.949 1.00 89.06 130 ARG A N 1
ATOM 1047 C CA . ARG A 1 130 ? -7.082 -17.645 10.583 1.00 89.06 130 ARG A CA 1
ATOM 1048 C C . ARG A 1 130 ? -7.369 -18.059 12.031 1.00 89.06 130 ARG A C 1
ATOM 1050 O O . ARG A 1 130 ? -6.694 -18.948 12.545 1.00 89.06 130 ARG A O 1
ATOM 1057 N N . GLY A 1 131 ? -8.359 -17.460 12.696 1.00 87.62 131 GLY A N 1
ATOM 1058 C CA . GLY A 1 131 ? -8.774 -17.895 14.029 1.00 87.62 131 GLY A CA 1
ATOM 1059 C C . GLY A 1 131 ? -10.069 -17.258 14.524 1.00 87.62 131 GLY A C 1
ATOM 1060 O O . GLY A 1 131 ? -10.418 -16.145 14.141 1.00 87.62 131 GLY A O 1
ATOM 1061 N N . GLY A 1 132 ? -10.765 -17.960 15.426 1.00 89.12 132 GLY A N 1
ATOM 1062 C CA . GLY A 1 132 ? -12.101 -17.572 15.900 1.00 89.12 132 GLY A CA 1
ATOM 1063 C C . GLY A 1 132 ? -12.176 -16.168 16.507 1.00 89.12 132 GLY A C 1
ATOM 1064 O O . GLY A 1 132 ? -13.158 -15.473 16.281 1.00 89.12 132 GLY A O 1
ATOM 1065 N N . LYS A 1 133 ? -11.118 -15.710 17.191 1.00 90.12 133 LYS A N 1
ATOM 1066 C CA . LYS A 1 133 ? -11.063 -14.352 17.757 1.00 90.12 133 LYS A CA 1
ATOM 1067 C C . LYS A 1 133 ? -11.040 -13.247 16.696 1.00 90.12 133 LYS A C 1
ATOM 1069 O O . LYS A 1 133 ? -11.619 -12.197 16.926 1.00 90.12 133 LYS A O 1
ATOM 1074 N N . LEU A 1 134 ? -10.403 -13.465 15.542 1.00 92.25 134 LEU A N 1
ATOM 1075 C CA . LEU A 1 134 ? -10.390 -12.480 14.449 1.00 92.25 134 LEU A CA 1
ATOM 1076 C C . LEU A 1 134 ? -11.765 -12.391 13.782 1.00 92.25 134 LEU A C 1
ATOM 1078 O O . LEU A 1 134 ? -12.278 -11.297 13.559 1.00 92.25 134 LEU A O 1
ATOM 1082 N N . VAL A 1 135 ? -12.399 -13.545 13.563 1.00 92.88 135 VAL A N 1
ATOM 1083 C CA . VAL A 1 135 ? -13.788 -13.619 13.090 1.00 92.88 135 VAL A CA 1
ATOM 1084 C C . VAL A 1 135 ? -14.737 -12.918 14.070 1.00 92.88 135 VAL A C 1
ATOM 1086 O O . VAL A 1 135 ? -15.604 -12.155 13.651 1.00 92.88 135 VAL A O 1
ATOM 1089 N N . GLN A 1 136 ? -14.564 -13.131 15.378 1.00 91.81 136 GLN A N 1
ATOM 1090 C CA . GLN A 1 136 ? -15.341 -12.447 16.418 1.00 91.81 136 GLN A CA 1
ATOM 1091 C C . GLN A 1 136 ? -15.088 -10.939 16.422 1.00 91.81 136 GLN A C 1
ATOM 1093 O O . GLN A 1 136 ? -16.053 -10.182 16.453 1.00 91.81 136 GLN A O 1
ATOM 1098 N N . ALA A 1 137 ? -13.831 -10.497 16.311 1.00 92.31 137 ALA A N 1
ATOM 1099 C CA . ALA A 1 137 ? -13.489 -9.079 16.216 1.00 92.31 137 ALA A CA 1
ATOM 1100 C C . ALA A 1 137 ? -14.205 -8.403 15.037 1.00 92.31 137 ALA A C 1
ATOM 1102 O O . ALA A 1 137 ? -14.723 -7.301 15.181 1.00 92.31 137 ALA A O 1
ATOM 1103 N N . TYR A 1 138 ? -14.312 -9.069 13.887 1.00 94.06 138 TYR A N 1
ATOM 1104 C CA . TYR A 1 138 ? -15.045 -8.526 12.742 1.00 94.06 138 TYR A CA 1
ATOM 1105 C C . TYR A 1 138 ? -16.573 -8.555 12.931 1.00 94.06 138 TYR A C 1
ATOM 1107 O O . TYR A 1 138 ? -17.259 -7.562 12.675 1.00 94.06 138 TYR A O 1
ATOM 1115 N N . ASN A 1 139 ? -17.121 -9.678 13.406 1.00 94.56 139 ASN A N 1
ATOM 1116 C CA . ASN A 1 139 ? -18.569 -9.889 13.522 1.00 94.56 139 ASN A CA 1
ATOM 1117 C C . ASN A 1 139 ? -19.213 -9.119 14.684 1.00 94.56 139 ASN A C 1
ATOM 1119 O O . ASN A 1 139 ? -20.385 -8.743 14.603 1.00 94.56 139 ASN A O 1
ATOM 1123 N N . ASN A 1 140 ? -18.478 -8.902 15.776 1.00 94.62 140 ASN A N 1
ATOM 1124 C CA . ASN A 1 140 ? -18.987 -8.195 16.951 1.00 94.62 140 ASN A CA 1
ATOM 1125 C C . ASN A 1 140 ? -18.814 -6.674 16.861 1.00 94.62 140 ASN A C 1
ATOM 1127 O O . ASN A 1 140 ? -19.437 -5.952 17.644 1.00 94.62 140 ASN A O 1
ATOM 1131 N N . THR A 1 141 ? -18.039 -6.195 15.888 1.00 94.81 141 THR A N 1
ATOM 1132 C CA . THR A 1 141 ? -17.890 -4.775 15.565 1.00 94.81 141 THR A CA 1
ATOM 1133 C C . THR A 1 141 ? -18.851 -4.354 14.458 1.00 94.81 141 THR A C 1
ATOM 1135 O O . THR A 1 141 ? -19.358 -5.173 13.687 1.00 94.81 141 THR A O 1
ATOM 1138 N N . LYS A 1 142 ? -19.131 -3.055 14.381 1.00 96.19 142 LYS A N 1
ATOM 1139 C CA . LYS A 1 142 ? -19.940 -2.433 13.329 1.00 96.19 142 LYS A CA 1
ATOM 1140 C C . LYS A 1 142 ? -19.095 -1.417 12.582 1.00 96.19 142 LYS A C 1
ATOM 1142 O O . LYS A 1 142 ? -18.290 -0.735 13.204 1.00 96.19 142 LYS A O 1
ATOM 1147 N N . SER A 1 143 ? -19.315 -1.309 11.275 1.00 96.75 143 SER A N 1
ATOM 1148 C CA . SER A 1 143 ? -18.713 -0.254 10.459 1.00 96.75 143 SER A CA 1
ATOM 1149 C C . SER A 1 143 ? -19.122 1.115 11.005 1.00 96.75 143 SER A C 1
ATOM 1151 O O . SER A 1 143 ? -20.316 1.386 11.169 1.00 96.75 143 SER A O 1
ATOM 1153 N N . VAL A 1 144 ? -18.128 1.938 11.326 1.00 96.62 144 VAL A N 1
ATOM 1154 C CA . VAL A 1 144 ? -18.300 3.339 11.739 1.00 96.62 144 VAL A CA 1
ATOM 1155 C C . VAL A 1 144 ? -17.886 4.295 10.630 1.00 96.62 144 VAL A C 1
ATOM 1157 O O . VAL A 1 144 ? -18.435 5.390 10.534 1.00 96.62 144 VAL A O 1
ATOM 1160 N N . GLN A 1 145 ? -16.952 3.873 9.775 1.00 96.44 145 GLN A N 1
ATOM 1161 C CA . GLN A 1 145 ? -16.483 4.649 8.640 1.00 96.44 145 GLN A CA 1
ATOM 1162 C C . GLN A 1 145 ? -15.915 3.723 7.563 1.00 96.44 145 GLN A C 1
ATOM 1164 O O . GLN A 1 145 ? -15.131 2.828 7.862 1.00 96.44 145 GLN A O 1
ATOM 1169 N N . TYR A 1 146 ? -16.262 3.982 6.304 1.00 95.12 146 TYR A N 1
ATOM 1170 C CA . TYR A 1 146 ? -15.787 3.219 5.153 1.00 95.12 146 TYR A CA 1
ATOM 1171 C C . TYR A 1 146 ? -15.062 4.142 4.174 1.00 95.12 146 TYR A C 1
ATOM 1173 O O . TYR A 1 146 ? -15.593 5.190 3.801 1.00 95.12 146 TYR A O 1
ATOM 1181 N N . PHE A 1 147 ? -13.861 3.748 3.758 1.00 93.19 147 PHE A N 1
ATOM 1182 C CA . PHE A 1 147 ? -13.035 4.467 2.791 1.00 93.19 147 PHE A CA 1
ATOM 1183 C C . PHE A 1 147 ? -12.957 3.654 1.508 1.00 93.19 147 PHE A C 1
ATOM 1185 O O . PHE A 1 147 ? -12.425 2.543 1.500 1.00 93.19 147 PHE A O 1
ATOM 1192 N N . GLU A 1 148 ? -13.505 4.193 0.423 1.00 89.75 148 GLU A N 1
ATOM 1193 C CA . GLU A 1 148 ? -13.504 3.526 -0.874 1.00 89.75 148 GLU A CA 1
ATOM 1194 C C . GLU A 1 148 ? -12.135 3.664 -1.552 1.00 89.75 148 GLU A C 1
ATOM 1196 O O . GLU A 1 148 ? -11.575 4.756 -1.659 1.00 89.75 148 GLU A O 1
ATOM 1201 N N . GLY A 1 149 ? -11.578 2.536 -1.992 1.00 84.50 149 GLY A N 1
ATOM 1202 C CA . GLY A 1 149 ? -10.325 2.516 -2.739 1.00 84.50 149 GLY A CA 1
ATOM 1203 C C . GLY A 1 149 ? -10.525 2.928 -4.199 1.00 84.50 149 GLY A C 1
ATOM 1204 O O . GLY A 1 149 ? -11.541 2.621 -4.813 1.00 84.50 149 GLY A O 1
ATOM 1205 N N . ASN A 1 150 ? -9.532 3.582 -4.800 1.00 83.19 150 ASN A N 1
ATOM 1206 C CA . ASN A 1 150 ? -9.599 4.032 -6.197 1.00 83.19 150 ASN A CA 1
ATOM 1207 C C . ASN A 1 150 ? -8.983 3.042 -7.201 1.00 83.19 150 ASN A C 1
ATOM 1209 O O . ASN A 1 150 ? -8.848 3.370 -8.381 1.00 83.19 150 ASN A O 1
ATOM 1213 N N . LYS A 1 151 ? -8.606 1.834 -6.764 1.00 77.75 151 LYS A N 1
ATOM 1214 C CA . LYS A 1 151 ? -7.981 0.818 -7.624 1.00 77.75 151 LYS A CA 1
ATOM 1215 C C . LYS A 1 151 ? -8.848 0.431 -8.823 1.00 77.75 151 LYS A C 1
ATOM 1217 O O . LYS A 1 151 ? -8.307 0.220 -9.908 1.00 77.75 151 LYS A O 1
ATOM 1222 N N . ASP A 1 152 ? -10.166 0.374 -8.645 1.00 78.56 152 ASP A N 1
ATOM 1223 C CA . ASP A 1 152 ? -11.107 -0.028 -9.698 1.00 78.56 152 ASP A CA 1
ATOM 1224 C C . ASP A 1 152 ? -11.227 1.008 -10.828 1.00 78.56 152 ASP A C 1
ATOM 1226 O O . ASP A 1 152 ? -11.710 0.690 -11.915 1.00 78.56 152 ASP A O 1
ATOM 1230 N N . ASN A 1 153 ? -10.696 2.220 -10.630 1.00 84.50 153 ASN A N 1
ATOM 1231 C CA . ASN A 1 153 ? -10.617 3.242 -11.673 1.00 84.50 153 ASN A CA 1
ATOM 1232 C C . ASN A 1 153 ? -9.553 2.929 -12.743 1.00 84.50 153 ASN A C 1
ATOM 1234 O O . ASN A 1 153 ? -9.495 3.616 -13.765 1.00 84.50 153 ASN A O 1
ATOM 1238 N N . PHE A 1 154 ? -8.707 1.913 -12.534 1.00 84.88 154 PHE A N 1
ATOM 1239 C CA . PHE A 1 154 ? -7.608 1.565 -13.435 1.00 84.88 154 PHE A CA 1
ATOM 1240 C C . PHE A 1 154 ? -7.792 0.175 -14.055 1.00 84.88 154 PHE A C 1
ATOM 1242 O O . PHE A 1 154 ? -7.960 -0.824 -13.354 1.00 84.88 154 PHE A O 1
ATOM 1249 N N . ASP A 1 155 ? -7.659 0.066 -15.385 1.00 88.12 155 ASP A N 1
ATOM 1250 C CA . ASP A 1 155 ? -7.587 -1.251 -16.034 1.00 88.12 155 ASP A CA 1
ATOM 1251 C C . ASP A 1 155 ? -6.208 -1.880 -15.797 1.00 88.12 155 ASP A C 1
ATOM 1253 O O . ASP A 1 155 ? -5.238 -1.647 -16.524 1.00 88.12 155 ASP A O 1
ATOM 1257 N N . THR A 1 156 ? -6.136 -2.733 -14.777 1.00 87.62 156 THR A N 1
ATOM 1258 C CA . THR A 1 156 ? -4.917 -3.454 -14.378 1.00 87.62 156 THR A CA 1
ATOM 1259 C C . THR A 1 156 ? -4.424 -4.491 -15.401 1.00 87.62 156 THR A C 1
ATOM 1261 O O . THR A 1 156 ? -3.432 -5.178 -15.153 1.00 87.62 156 THR A O 1
ATOM 1264 N N . ARG A 1 157 ? -5.080 -4.639 -16.559 1.00 89.75 157 ARG A N 1
ATOM 1265 C CA . ARG A 1 157 ? -4.617 -5.496 -17.668 1.00 89.75 157 ARG A CA 1
ATOM 1266 C C . ARG A 1 157 ? -3.815 -4.724 -18.712 1.00 89.75 157 ARG A C 1
ATOM 1268 O O . ARG A 1 157 ? -3.219 -5.347 -19.589 1.00 89.75 157 ARG A O 1
ATOM 1275 N N . ILE A 1 158 ? -3.790 -3.395 -18.624 1.00 90.31 158 ILE A N 1
ATOM 1276 C CA . ILE A 1 158 ? -3.154 -2.513 -19.602 1.00 90.31 158 ILE A CA 1
ATOM 1277 C C . ILE A 1 158 ? -1.939 -1.839 -18.957 1.00 90.31 158 ILE A C 1
ATOM 1279 O O . ILE A 1 158 ? -1.995 -1.343 -17.832 1.00 90.31 158 ILE A O 1
ATOM 1283 N N . TYR A 1 159 ? -0.809 -1.830 -19.665 1.00 87.50 159 TYR A N 1
ATOM 1284 C CA . TYR A 1 159 ? 0.377 -1.086 -19.238 1.00 87.50 159 TYR A CA 1
ATOM 1285 C C . TYR A 1 159 ? 0.078 0.429 -19.272 1.00 87.50 159 TYR A C 1
ATOM 1287 O O . TYR A 1 159 ? -0.482 0.887 -20.267 1.00 87.50 159 TYR A O 1
ATOM 1295 N N . PRO A 1 160 ? 0.435 1.220 -18.240 1.00 90.62 160 PRO A N 1
ATOM 1296 C CA . PRO A 1 160 ? 1.399 0.917 -17.178 1.00 90.62 160 PRO A CA 1
ATOM 1297 C C . PRO A 1 160 ? 0.800 0.407 -15.851 1.00 90.62 160 PRO A C 1
ATOM 1299 O O . PRO A 1 160 ? 1.536 0.208 -14.888 1.00 90.62 160 PRO A O 1
ATOM 1302 N N . TYR A 1 161 ? -0.507 0.144 -15.781 1.00 89.56 161 TYR A N 1
ATOM 1303 C CA . TYR A 1 161 ? -1.215 -0.181 -14.531 1.00 89.56 161 TYR A CA 1
ATOM 1304 C C . TYR A 1 161 ? -1.157 -1.657 -14.121 1.00 89.56 161 TYR A C 1
ATOM 1306 O O . TYR A 1 161 ? -1.729 -2.050 -13.106 1.00 89.56 161 TYR A O 1
ATOM 1314 N N . THR A 1 162 ? -0.442 -2.503 -14.862 1.00 88.94 162 THR A N 1
ATOM 1315 C CA . THR A 1 162 ? -0.366 -3.947 -14.589 1.00 88.94 162 THR A CA 1
ATOM 1316 C C . THR A 1 162 ? 0.170 -4.286 -13.198 1.00 88.94 162 THR A C 1
ATOM 1318 O O . THR A 1 162 ? -0.232 -5.288 -12.606 1.00 88.94 162 THR A O 1
ATOM 1321 N N . SER A 1 163 ? 1.045 -3.444 -12.640 1.00 82.56 163 SER A N 1
ATOM 1322 C CA . SER A 1 163 ? 1.560 -3.595 -11.272 1.00 82.56 163 SER A CA 1
ATOM 1323 C C . SER A 1 163 ? 0.486 -3.377 -10.198 1.00 82.56 163 SER A C 1
ATOM 1325 O O . SER A 1 163 ? 0.574 -3.968 -9.124 1.00 82.56 163 SER A O 1
ATOM 1327 N N . MET A 1 164 ? -0.571 -2.608 -10.479 1.00 84.12 164 MET A N 1
ATOM 1328 C CA . MET A 1 164 ? -1.651 -2.346 -9.519 1.00 84.12 164 MET A CA 1
ATOM 1329 C C . MET A 1 164 ? -2.477 -3.597 -9.208 1.00 84.12 164 MET A C 1
ATOM 1331 O O . MET A 1 164 ? -3.104 -3.672 -8.153 1.00 84.12 164 MET A O 1
ATOM 1335 N N . LYS A 1 165 ? -2.433 -4.628 -10.064 1.00 83.12 165 LYS A N 1
ATOM 1336 C CA . LYS A 1 165 ? -3.096 -5.914 -9.806 1.00 83.12 165 LYS A CA 1
ATOM 1337 C C . LYS A 1 165 ? -2.668 -6.520 -8.467 1.00 83.12 165 LYS A C 1
ATOM 1339 O O . LYS A 1 165 ? -3.519 -7.019 -7.734 1.00 83.12 165 LYS A O 1
ATOM 1344 N N . VAL A 1 166 ? -1.375 -6.437 -8.149 1.00 80.12 166 VAL A N 1
ATOM 1345 C CA . VAL A 1 166 ? -0.785 -6.997 -6.921 1.00 80.12 166 VAL A CA 1
ATOM 1346 C C . VAL A 1 166 ? -0.725 -5.999 -5.766 1.00 80.12 166 VAL A C 1
ATOM 1348 O O . VAL A 1 166 ? -0.390 -6.392 -4.654 1.00 80.12 166 VAL A O 1
ATOM 1351 N N . ASN A 1 167 ? -1.063 -4.729 -6.002 1.00 77.94 167 ASN A N 1
ATOM 1352 C CA . ASN A 1 167 ? -1.154 -3.740 -4.937 1.00 77.94 167 ASN A CA 1
ATOM 1353 C C . ASN A 1 167 ? -2.464 -3.950 -4.156 1.00 77.94 167 ASN A C 1
ATOM 1355 O O . ASN A 1 167 ? -3.551 -3.843 -4.734 1.00 77.94 167 ASN A O 1
ATOM 1359 N N . GLN A 1 168 ? -2.352 -4.301 -2.873 1.00 74.88 168 GLN A N 1
ATOM 1360 C CA . GLN A 1 168 ? -3.487 -4.527 -1.970 1.00 74.88 168 GLN A CA 1
ATOM 1361 C C . GLN A 1 168 ? -3.907 -3.271 -1.189 1.00 74.88 168 GLN A C 1
ATOM 1363 O O . GLN A 1 168 ? -4.953 -3.275 -0.543 1.00 74.88 168 GLN A O 1
ATOM 1368 N N . GLU A 1 169 ? -3.135 -2.193 -1.295 1.00 72.62 169 GLU A N 1
ATOM 1369 C CA . GLU A 1 169 ? -3.331 -0.964 -0.524 1.00 72.62 169 GLU A CA 1
ATOM 1370 C C . GLU A 1 169 ? -4.365 -0.011 -1.142 1.00 72.62 169 GLU A C 1
ATOM 1372 O O . GLU A 1 169 ? -4.952 0.809 -0.448 1.00 72.62 169 GLU A O 1
ATOM 1377 N N . GLY A 1 170 ? -4.652 -0.161 -2.439 1.00 72.69 170 GLY A N 1
ATOM 1378 C CA . GLY A 1 170 ? -5.656 0.645 -3.148 1.00 72.69 170 GLY A CA 1
ATOM 1379 C C . GLY A 1 170 ? -7.094 0.124 -3.047 1.00 72.69 170 GLY A C 1
ATOM 1380 O O . GLY A 1 170 ? -7.956 0.588 -3.792 1.00 72.69 170 GLY A O 1
ATOM 1381 N N . PHE A 1 171 ? -7.349 -0.880 -2.207 1.00 83.12 171 PHE A N 1
ATOM 1382 C CA . PHE A 1 171 ? -8.690 -1.417 -1.958 1.00 83.12 171 PHE A CA 1
ATOM 1383 C 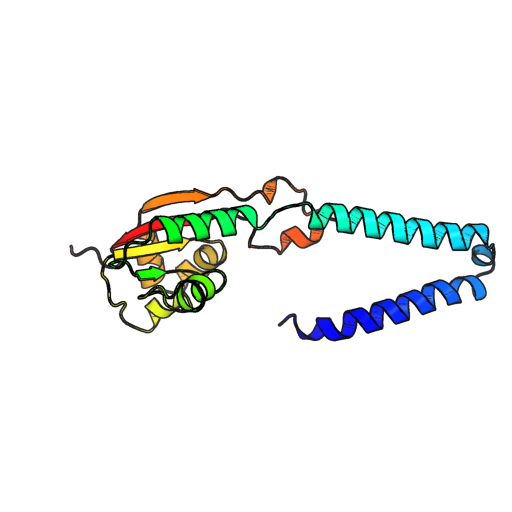C . PHE A 1 171 ? -9.376 -0.685 -0.805 1.00 83.12 171 PHE A C 1
ATOM 1385 O O . PHE A 1 171 ? -8.752 0.049 -0.046 1.00 83.12 171 PHE A O 1
ATOM 1392 N N . SER A 1 172 ? -10.677 -0.894 -0.669 1.00 90.25 172 SER A N 1
ATOM 1393 C CA . SER A 1 172 ? -11.457 -0.249 0.376 1.00 90.25 172 SER A CA 1
ATOM 1394 C C . SER A 1 172 ? -11.054 -0.694 1.781 1.00 90.25 172 SER A C 1
ATOM 1396 O O . SER A 1 172 ? -10.660 -1.842 1.998 1.00 90.25 172 SER A O 1
ATOM 1398 N N . ILE A 1 173 ? -11.184 0.225 2.733 1.00 94.69 173 ILE A N 1
ATOM 1399 C CA . ILE A 1 173 ? -10.857 0.016 4.144 1.00 94.69 173 ILE A CA 1
ATOM 1400 C C . ILE A 1 173 ? -12.111 0.305 4.963 1.00 94.69 173 ILE A C 1
ATOM 1402 O O . ILE A 1 173 ? -12.704 1.378 4.844 1.00 94.69 173 ILE A O 1
ATOM 1406 N N . ASP A 1 174 ? -12.502 -0.646 5.805 1.00 95.94 174 ASP A N 1
ATOM 1407 C CA . ASP A 1 174 ? -13.630 -0.498 6.724 1.00 95.94 174 ASP A CA 1
ATOM 1408 C C . ASP A 1 174 ? -13.110 -0.320 8.155 1.00 95.94 174 ASP A C 1
ATOM 1410 O O . ASP A 1 174 ? -12.440 -1.200 8.698 1.00 95.94 174 ASP A O 1
ATOM 1414 N N . ILE A 1 175 ? -13.406 0.819 8.776 1.00 96.94 175 ILE A N 1
ATOM 1415 C CA . ILE A 1 175 ? -13.127 1.056 10.192 1.00 96.94 175 ILE A CA 1
ATOM 1416 C C . ILE A 1 175 ? -14.339 0.609 10.989 1.00 96.94 175 ILE A C 1
ATOM 1418 O O . ILE A 1 175 ? -15.462 1.070 10.759 1.00 96.94 175 ILE A O 1
ATOM 1422 N N . ARG A 1 176 ? -14.107 -0.287 11.945 1.00 96.31 176 ARG A N 1
ATOM 1423 C CA . ARG A 1 176 ? -15.170 -0.928 12.713 1.00 96.31 176 ARG A CA 1
ATOM 1424 C C . ARG A 1 176 ? -14.927 -0.795 14.201 1.00 96.31 176 ARG A C 1
ATOM 1426 O O . ARG A 1 176 ? -13.795 -0.916 14.648 1.00 96.31 176 ARG A O 1
ATOM 1433 N N . GLU A 1 177 ? -15.992 -0.628 14.973 1.00 95.69 177 GLU A N 1
ATOM 1434 C CA . GLU A 1 177 ? -15.916 -0.513 16.432 1.00 95.69 177 GLU A CA 1
ATOM 1435 C C . GLU A 1 177 ? -16.957 -1.388 17.124 1.00 95.69 177 GLU A C 1
ATOM 1437 O O . GLU A 1 177 ? -18.034 -1.665 16.586 1.00 95.69 177 GLU A O 1
ATOM 1442 N N . GLY A 1 178 ? -16.627 -1.867 18.319 1.00 93.62 178 GLY A N 1
ATOM 1443 C CA . GLY A 1 178 ? -17.487 -2.744 19.108 1.00 93.62 178 GLY A CA 1
ATOM 1444 C C . GLY A 1 178 ? -16.699 -3.530 20.143 1.00 93.62 178 GLY A C 1
ATOM 1445 O O . GLY A 1 178 ? -15.585 -3.163 20.489 1.00 93.62 178 GLY A O 1
ATOM 1446 N N . GLN A 1 179 ? -17.280 -4.623 20.630 1.00 91.38 179 GLN A N 1
ATOM 1447 C CA . GLN A 1 179 ? -16.711 -5.422 21.718 1.00 91.38 179 GLN A CA 1
ATOM 1448 C C . GLN A 1 179 ? -16.200 -6.759 21.209 1.00 91.38 179 GLN A C 1
ATOM 1450 O O . GLN A 1 179 ? -16.906 -7.427 20.458 1.00 91.38 179 GLN A O 1
ATOM 1455 N N . LEU A 1 180 ? -15.001 -7.170 21.628 1.00 83.94 180 LEU A N 1
ATOM 1456 C CA . LEU A 1 180 ? -14.443 -8.462 21.222 1.00 83.94 180 LEU A CA 1
ATOM 1457 C C . LEU A 1 180 ? -15.281 -9.618 21.785 1.00 83.94 180 LEU A C 1
ATOM 1459 O O . LEU A 1 180 ? -15.735 -10.476 21.028 1.00 83.94 180 LEU A O 1
ATOM 1463 N N . ASP A 1 181 ? -15.554 -9.568 23.087 1.00 75.62 181 ASP A N 1
ATOM 1464 C CA . ASP A 1 181 ? -16.411 -10.507 23.801 1.00 75.62 181 ASP A CA 1
ATOM 1465 C C . ASP A 1 181 ? -17.711 -9.788 24.174 1.00 75.62 181 ASP A C 1
ATOM 1467 O O . ASP A 1 181 ? -17.740 -8.950 25.076 1.00 75.62 181 ASP A O 1
ATOM 1471 N N . LYS A 1 182 ? -18.802 -10.086 23.460 1.00 59.44 182 LYS A N 1
ATOM 1472 C CA . LYS A 1 182 ? -20.138 -9.735 23.951 1.00 59.44 182 LYS A CA 1
ATOM 1473 C C . LYS A 1 182 ? -20.445 -10.679 25.105 1.00 59.44 182 LYS A C 1
ATOM 1475 O O . LYS A 1 182 ? -20.649 -11.869 24.872 1.00 59.44 182 LYS A O 1
ATOM 1480 N N . ASP A 1 183 ? -20.450 -10.153 26.326 1.00 51.06 183 ASP A N 1
ATOM 1481 C CA . ASP A 1 183 ? -21.037 -10.852 27.466 1.00 51.06 183 ASP A CA 1
ATOM 1482 C C . ASP A 1 183 ? -22.501 -11.168 27.088 1.00 51.06 183 ASP A C 1
ATOM 1484 O O . ASP A 1 183 ? -23.292 -10.253 26.845 1.00 51.06 183 ASP A O 1
ATOM 1488 N N . ASN A 1 184 ? -22.820 -12.458 26.927 1.00 39.38 184 ASN A N 1
ATOM 1489 C CA . ASN A 1 184 ? -24.201 -12.941 26.806 1.00 39.38 184 ASN A CA 1
ATOM 1490 C C . ASN A 1 184 ? -24.939 -12.754 28.133 1.00 39.38 184 ASN A C 1
ATOM 1492 O O . ASN A 1 184 ? -24.342 -13.099 29.179 1.00 39.38 184 ASN A O 1
#

Foldseek 3Di:
DPPVCVVVVVVVVVVVVVCLVCVLVVDVVSVPPVNSVVVVVVCCVVVVVQVCVVVPDCLQPQVVVLLVVCVVPPDLQAAEAEALVRQCCVCVVVVRPNYDNHNCVVVVDPGPHFKYKYWCFPVLVVCLVVDPLSVLVVVQWDFPDKGAFCLVVDDCVDPPNVVSVPVRNRGMITIIIGGSDDDD

Solvent-accessible surface area (backbone atoms only — not comparable to full-atom values): 10317 Å² total; per-residue (Å²): 136,69,74,78,50,64,75,47,51,63,55,51,52,52,51,51,51,52,45,67,69,48,51,31,79,78,35,82,87,38,56,43,66,68,59,44,52,49,52,54,49,51,51,50,53,52,52,49,55,40,50,50,61,54,69,73,52,75,47,54,53,44,52,55,52,51,50,52,48,51,65,75,68,60,52,94,68,31,29,40,34,22,49,64,87,50,20,52,50,42,38,73,72,65,64,42,73,60,44,47,67,33,50,70,52,60,78,79,46,85,71,97,45,57,35,34,35,36,49,43,33,54,68,46,66,70,50,28,82,76,42,71,64,46,43,33,43,58,70,49,25,43,81,76,47,76,36,76,35,65,48,84,82,50,66,40,88,41,86,74,39,45,68,55,66,79,51,61,62,22,48,48,34,38,33,24,41,38,32,53,68,74,84,126

Radius of gyration: 23.68 Å; Cα contacts (8 Å, |Δi|>4): 232; chains: 1; bounding box: 51×30×68 Å

Mean predicted aligned error: 6.98 Å

Sequence (184 aa):
QYFHWIPVIPIMCVAASIWLLEIPKKVKYLQSKAIHYGIIGMILVFGFSSTVLIITNDVSHNQFEALSYVIKNHNPQNTILASPVYSWILYDVFEMDDVPKDYAMILFGPIKTKDVTVIADTHFMIDQNRGGKLVQAYNNTKSVQYFEGNKDNFDTRIYPYTSMKVNQEGFSIDIREGQLDKDN

Secondary structure (DSSP, 8-state):
--GGGTTHHHHHHHHHHHHHHHHHHH-GGGG-HHHHHHHHHHHHHHHHHHHHHHHT--TTHHHHHHHHHHHHT--TTSEEE--TTTHHIIIIIS--TT--SSGGGGGTS--S-SEEEEEE-HHHHHHGGG-HHHHHHHHHEEEEEEE--SGGGS-TTSTTGGGGGG--TTS-EEEEEEESS---

pLDDT: mean 88.24, std 8.61, range [39.38, 96.94]